Protein AF-0000000070113110 (afdb_homodimer)

Sequence (218 aa):
MSAQLRFPAEAVLQHAGLVEKASDEVAQIRAAVGEISVSSDAYGQLCQFLPALLTPLFGSAVSVLNDATEALGETALNLRTAASRTTATDTASAQNLHQAAGPSFDPPLMSAQLRFPAEAVLQHAGLVEKASDEVAQIRAAVGEISVSSDAYGQLCQFLPALLTPLFGSAVSVLNDATEALGETALNLRTAASRTTATDTASAQNLHQAAGPSFDPPL

pLDDT: mean 79.96, std 16.88, range [33.41, 98.62]

InterPro domains:
  IPR022536 ESX-1 secretion-associated protein EspC [PF10824] (1-97)

Secondary structure (DSSP, 8-state):
--------HHHHHHHHHHHHHHHHHHHHHHHHHHHHHHHHTTS-GGGTTHHHHHHHHHHHHHHHHHHHHHHHHHHHHHHHHHHHHHHHHHHHHHHHHHHHSTTT-----/--------HHHHHHHHHHHHHHHHHHHHHHHHHHHHHHHHTTS-GGGTTHHHHHHHHHHHHHHHHHHHHHHHHHHHHHHHHHHHHHHHHHHHHHHHHHHHSTTT-----

Organism: Actinoplanes teichomyceticus (NCBI:txid1867)

Structure (mmCIF, N/CA/C/O backbone):
data_AF-0000000070113110-model_v1
#
loop_
_entity.id
_entity.type
_entity.pdbx_description
1 polymer 'Excreted virulence factor EspC (Type VII ESX diderm)'
#
loop_
_atom_site.group_PDB
_atom_site.id
_atom_site.type_symbol
_atom_site.label_atom_id
_atom_site.label_alt_id
_atom_site.label_comp_id
_atom_site.label_asym_id
_atom_site.label_entity_id
_atom_site.label_seq_id
_atom_site.pdbx_PDB_ins_code
_atom_site.Cartn_x
_atom_site.Cartn_y
_atom_site.Cartn_z
_atom_site.occupancy
_atom_site.B_iso_or_equiv
_atom_site.auth_seq_id
_atom_site.auth_comp_id
_atom_site.auth_asym_id
_atom_site.auth_atom_id
_atom_site.pdbx_PDB_model_num
ATOM 1 N N . MET A 1 1 ? 0.708 -45.156 -15.023 1 33.41 1 MET A N 1
ATOM 2 C CA . MET A 1 1 ? 0.347 -43.781 -15.242 1 33.41 1 MET A CA 1
ATOM 3 C C . MET A 1 1 ? 1.426 -42.844 -14.703 1 33.41 1 MET A C 1
ATOM 5 O O . MET A 1 1 ? 1.804 -42.938 -13.531 1 33.41 1 MET A O 1
ATOM 9 N N . SER A 1 2 ? 2.518 -42.5 -15.383 1 39.44 2 SER A N 1
ATOM 10 C CA . SER A 1 2 ? 3.611 -41.625 -15.039 1 39.44 2 SER A CA 1
ATOM 11 C C . SER A 1 2 ? 3.096 -40.344 -14.352 1 39.44 2 SER A C 1
ATOM 13 O O . SER A 1 2 ? 2.027 -39.844 -14.688 1 39.44 2 SER A O 1
ATOM 15 N N . ALA A 1 3 ? 3.094 -40.219 -13.148 1 44.97 3 ALA A N 1
ATOM 16 C CA . ALA A 1 3 ? 2.752 -39.094 -12.297 1 44.97 3 ALA A CA 1
ATOM 17 C C . ALA A 1 3 ? 3.221 -37.781 -12.914 1 44.97 3 ALA A C 1
ATOM 19 O O . ALA A 1 3 ? 4.422 -37.5 -12.938 1 44.97 3 ALA A O 1
ATOM 20 N N . GLN A 1 4 ? 2.834 -37.312 -14.141 1 48.72 4 GLN A N 1
ATOM 21 C CA . GLN A 1 4 ? 3.121 -36.094 -14.852 1 48.72 4 GLN A CA 1
ATOM 22 C C . GLN A 1 4 ? 3.195 -34.906 -13.891 1 48.72 4 GLN A C 1
ATOM 24 O O . GLN A 1 4 ? 2.35 -34.75 -13.008 1 48.72 4 GLN A O 1
ATOM 29 N N . LEU A 1 5 ? 4.344 -34.406 -13.555 1 53.16 5 LEU A N 1
ATOM 30 C CA . LEU A 1 5 ? 4.656 -33.188 -12.812 1 53.16 5 LEU A CA 1
ATOM 31 C C . LEU A 1 5 ? 3.672 -32.094 -13.156 1 53.16 5 LEU A C 1
ATOM 33 O O . LEU A 1 5 ? 3.625 -31.625 -14.297 1 53.16 5 LEU A O 1
ATOM 37 N N . ARG A 1 6 ? 2.291 -32.281 -12.758 1 61.03 6 ARG A N 1
ATOM 38 C CA . ARG A 1 6 ? 1.278 -31.281 -13.102 1 61.03 6 ARG A CA 1
ATOM 39 C C . ARG A 1 6 ? 1.513 -29.984 -12.344 1 61.03 6 ARG A C 1
ATOM 41 O O . ARG A 1 6 ? 1.566 -29.969 -11.117 1 61.03 6 ARG A O 1
ATOM 48 N N . PHE A 1 7 ? 2.225 -28.984 -13 1 70.31 7 PHE A N 1
ATOM 49 C CA . PHE A 1 7 ? 2.338 -27.625 -12.5 1 70.31 7 PHE A CA 1
ATOM 50 C C . PHE A 1 7 ? 1 -27.125 -11.961 1 70.31 7 PHE A C 1
ATOM 52 O O . PHE A 1 7 ? -0.031 -27.281 -12.625 1 70.31 7 PHE A O 1
ATOM 59 N N . PRO A 1 8 ? 0.989 -26.766 -10.617 1 79.62 8 PRO A N 1
ATOM 60 C CA . PRO A 1 8 ? -0.267 -26.281 -10.039 1 79.62 8 PRO A CA 1
ATOM 61 C C . PRO A 1 8 ? -0.671 -24.922 -10.578 1 79.62 8 PRO A C 1
ATOM 63 O O . PRO A 1 8 ? -0.701 -23.938 -9.828 1 79.62 8 PRO A O 1
ATOM 66 N N . ALA A 1 9 ? -0.914 -24.906 -11.906 1 83 9 ALA A N 1
ATOM 67 C CA . ALA A 1 9 ? -1.284 -23.672 -12.594 1 83 9 ALA A CA 1
ATOM 68 C C . ALA A 1 9 ? -2.445 -22.969 -11.883 1 83 9 ALA A C 1
ATOM 70 O O . ALA A 1 9 ? -2.453 -21.75 -11.742 1 83 9 ALA A O 1
ATOM 71 N N . GLU A 1 10 ? -3.332 -23.766 -11.414 1 83.56 10 GLU A N 1
ATOM 72 C CA . GLU A 1 10 ? -4.504 -23.188 -10.75 1 83.56 10 GLU A CA 1
ATOM 73 C C . GLU A 1 10 ? -4.117 -22.484 -9.461 1 83.56 10 GLU A C 1
ATOM 75 O O . GLU A 1 10 ? -4.609 -21.391 -9.172 1 83.56 10 GLU A O 1
ATOM 80 N N . ALA A 1 11 ? -3.266 -23.109 -8.758 1 82.94 11 ALA A N 1
ATOM 81 C CA . ALA A 1 11 ? -2.814 -22.5 -7.508 1 82.94 11 ALA A CA 1
ATOM 82 C C . ALA A 1 11 ? -2.041 -21.219 -7.773 1 82.94 11 ALA A C 1
ATOM 84 O O . ALA A 1 11 ? -2.193 -20.234 -7.043 1 82.94 11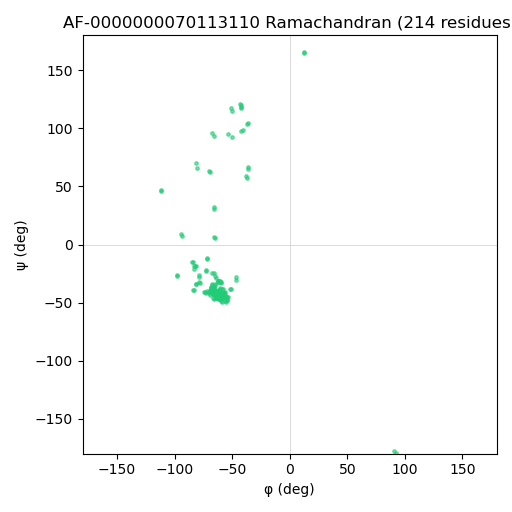 ALA A O 1
ATOM 85 N N . VAL A 1 12 ? -1.222 -21.156 -8.789 1 85.94 12 VAL A N 1
ATOM 86 C CA . VAL A 1 12 ? -0.441 -19.969 -9.148 1 85.94 12 VAL A CA 1
ATOM 87 C C . VAL A 1 12 ? -1.376 -18.859 -9.594 1 85.94 12 VAL A C 1
ATOM 89 O O . VAL A 1 12 ? -1.174 -17.688 -9.234 1 85.94 12 VAL A O 1
ATOM 92 N N . LEU A 1 13 ? -2.357 -19.203 -10.273 1 90.75 13 LEU A N 1
ATOM 93 C CA . LEU A 1 13 ? -3.328 -18.219 -10.734 1 90.75 13 LEU A CA 1
ATOM 94 C C . LEU A 1 13 ? -4.113 -17.641 -9.555 1 90.75 13 LEU A C 1
ATOM 96 O O . LEU A 1 13 ? -4.445 -16.453 -9.547 1 90.75 13 LEU A O 1
ATOM 100 N N . GLN A 1 14 ? -4.379 -18.516 -8.625 1 89.81 14 GLN A N 1
ATOM 101 C CA . GLN A 1 14 ? -5.031 -18.016 -7.422 1 89.81 14 GLN A CA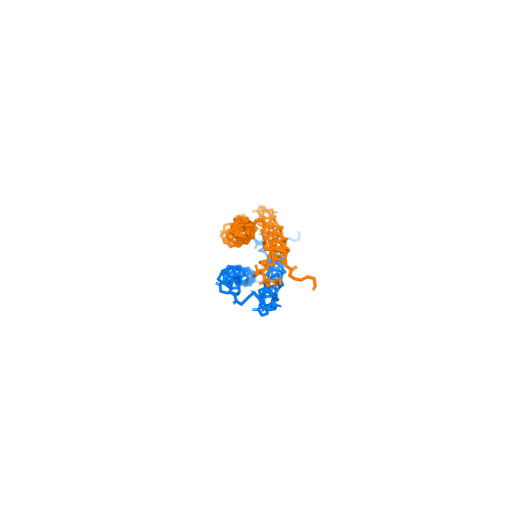 1
ATOM 102 C C . GLN A 1 14 ? -4.152 -17 -6.695 1 89.81 14 GLN A C 1
ATOM 104 O O . GLN A 1 14 ? -4.633 -15.961 -6.246 1 89.81 14 GLN A O 1
ATOM 109 N N . HIS A 1 15 ? -2.926 -17.281 -6.645 1 89.38 15 HIS A N 1
ATOM 110 C CA . HIS A 1 15 ? -1.999 -16.359 -6.008 1 89.38 15 HIS A CA 1
ATOM 111 C C . HIS A 1 15 ? -1.905 -15.047 -6.789 1 89.38 15 HIS A C 1
ATOM 113 O O . HIS A 1 15 ? -1.837 -13.969 -6.195 1 89.38 15 HIS A O 1
ATOM 119 N N . ALA A 1 16 ? -1.891 -15.156 -8.055 1 93.62 16 ALA A N 1
ATOM 120 C CA . ALA A 1 16 ? -1.896 -13.945 -8.875 1 93.62 16 ALA A CA 1
ATOM 121 C C . ALA A 1 16 ? -3.109 -13.078 -8.562 1 93.62 16 ALA A C 1
ATOM 123 O O . ALA A 1 16 ? -2.994 -11.852 -8.469 1 93.62 16 ALA A O 1
ATOM 124 N N . GLY A 1 17 ? -4.227 -13.742 -8.398 1 95.38 17 GLY A N 1
ATOM 125 C CA . GLY A 1 17 ? -5.438 -13.023 -8.047 1 95.38 17 GLY A CA 1
ATOM 126 C C . GLY A 1 17 ? -5.344 -12.312 -6.711 1 95.38 17 GLY A C 1
ATOM 127 O O . GLY A 1 17 ? -5.809 -11.18 -6.566 1 95.38 17 GLY A O 1
ATOM 128 N N . LEU A 1 18 ? -4.785 -12.93 -5.785 1 94.19 18 LEU A N 1
ATOM 129 C CA . LEU A 1 18 ? -4.629 -12.336 -4.461 1 94.19 18 LEU A CA 1
ATOM 130 C C . LEU A 1 18 ? -3.676 -11.148 -4.504 1 94.19 18 LEU A C 1
ATOM 132 O O . LEU A 1 18 ? -3.908 -10.133 -3.838 1 94.19 18 LEU A O 1
ATOM 136 N N . VAL A 1 19 ? -2.623 -11.234 -5.281 1 96.12 19 VAL A N 1
ATOM 137 C CA . VAL A 1 19 ? -1.67 -10.141 -5.41 1 96.12 19 VA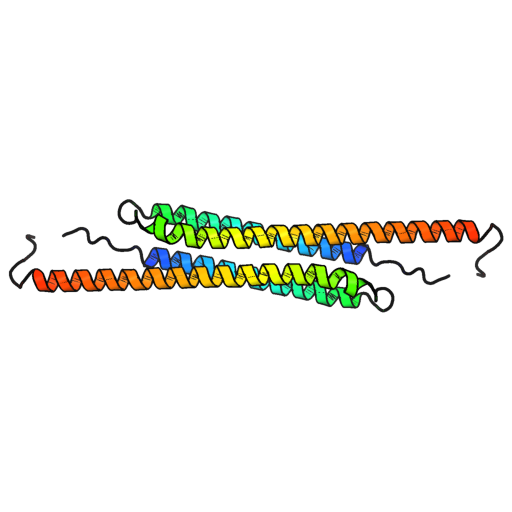L A CA 1
ATOM 138 C C . VAL A 1 19 ? -2.328 -8.969 -6.141 1 96.12 19 VAL A C 1
ATOM 140 O O . VAL A 1 19 ? -2.088 -7.809 -5.801 1 96.12 19 VAL A O 1
ATOM 143 N N . GLU A 1 20 ? -3.133 -9.266 -7.102 1 97.56 20 GLU A N 1
ATOM 144 C CA . GLU A 1 20 ? -3.883 -8.219 -7.789 1 97.56 20 GLU A CA 1
ATOM 145 C C . GLU A 1 20 ? -4.812 -7.48 -6.828 1 97.56 20 GLU A C 1
ATOM 147 O O . GLU A 1 20 ? -4.926 -6.254 -6.887 1 97.56 20 GLU A O 1
ATOM 152 N N . LYS A 1 21 ? -5.438 -8.242 -6.02 1 97.81 21 LYS A N 1
ATOM 153 C CA . LYS A 1 21 ? -6.293 -7.617 -5.016 1 97.81 21 LYS A CA 1
ATOM 154 C C . LYS A 1 21 ? -5.488 -6.707 -4.098 1 97.81 21 LYS A C 1
ATOM 156 O O . LYS A 1 21 ? -5.941 -5.613 -3.742 1 97.81 21 LYS A O 1
ATOM 161 N N . ALA A 1 22 ? -4.348 -7.152 -3.689 1 97.56 22 ALA A N 1
ATOM 162 C CA . ALA A 1 22 ? -3.449 -6.328 -2.887 1 97.56 22 ALA A CA 1
ATOM 163 C C . ALA A 1 22 ? -3.08 -5.043 -3.619 1 97.56 22 ALA A C 1
ATOM 165 O O . ALA A 1 22 ? -3.066 -3.963 -3.023 1 97.56 22 ALA A O 1
ATOM 166 N N . SER A 1 23 ? -2.742 -5.145 -4.91 1 98.5 23 SER A N 1
ATOM 167 C CA . SER A 1 23 ? -2.447 -3.977 -5.734 1 98.5 23 SER A CA 1
ATOM 168 C C . SER A 1 23 ? -3.609 -2.988 -5.727 1 98.5 23 SER A C 1
ATOM 170 O O . SER A 1 23 ? -3.402 -1.781 -5.582 1 98.5 23 SER A O 1
ATOM 172 N N . ASP A 1 24 ? -4.773 -3.498 -5.863 1 98.25 24 ASP A N 1
ATOM 173 C CA . ASP A 1 24 ? -5.973 -2.662 -5.871 1 98.25 24 ASP A CA 1
ATOM 174 C C . ASP A 1 24 ? -6.148 -1.938 -4.539 1 98.25 24 ASP A C 1
ATOM 176 O O . ASP A 1 24 ? -6.543 -0.771 -4.508 1 98.25 24 ASP A O 1
ATOM 180 N N . GLU A 1 25 ? -5.898 -2.631 -3.494 1 98.38 25 GLU A N 1
ATOM 181 C CA . GLU A 1 25 ? -6.027 -2.025 -2.17 1 98.38 25 GLU A CA 1
ATOM 182 C C . GLU A 1 25 ? -5.008 -0.909 -1.973 1 98.38 25 GLU A C 1
ATOM 184 O O . GLU A 1 25 ? -5.344 0.158 -1.452 1 98.38 25 GLU A O 1
ATOM 189 N N . VAL A 1 26 ? -3.826 -1.086 -2.396 1 98.62 26 VAL A N 1
ATOM 190 C CA . VAL A 1 26 ? -2.807 -0.048 -2.291 1 98.62 26 VAL A CA 1
ATOM 191 C C . VAL A 1 26 ? -3.189 1.144 -3.166 1 98.62 26 VAL A C 1
ATOM 193 O O . VAL A 1 26 ? -2.996 2.297 -2.773 1 98.62 26 VAL A O 1
ATOM 196 N N . ALA A 1 27 ? -3.686 0.902 -4.316 1 98.38 27 ALA A N 1
ATOM 197 C CA . ALA A 1 27 ? -4.137 1.975 -5.199 1 98.38 27 ALA A CA 1
ATOM 198 C C . ALA A 1 27 ? -5.223 2.812 -4.535 1 98.38 27 ALA A C 1
ATOM 200 O O . ALA A 1 27 ? -5.266 4.035 -4.699 1 98.38 27 ALA A O 1
ATOM 201 N N . GLN A 1 28 ? -6.078 2.148 -3.807 1 98.44 28 GLN A N 1
ATOM 202 C CA . GLN A 1 28 ? -7.121 2.857 -3.074 1 98.44 28 GLN A CA 1
ATOM 203 C C . GLN A 1 28 ? -6.527 3.719 -1.964 1 98.44 28 GLN A C 1
ATOM 205 O O . GLN A 1 28 ? -6.965 4.852 -1.749 1 98.44 28 GLN A O 1
ATOM 210 N N . ILE A 1 29 ? -5.59 3.176 -1.29 1 98.56 29 ILE A N 1
ATOM 211 C CA . ILE A 1 29 ? -4.898 3.928 -0.249 1 98.56 29 ILE A CA 1
ATOM 212 C C . ILE A 1 29 ? -4.195 5.133 -0.867 1 98.56 29 ILE A C 1
ATOM 214 O O . ILE A 1 29 ? -4.25 6.238 -0.32 1 98.56 29 ILE A O 1
ATOM 218 N N . ARG A 1 30 ? -3.545 4.949 -1.972 1 97.88 30 ARG A N 1
ATOM 219 C CA . ARG A 1 30 ? -2.883 6.027 -2.699 1 97.88 30 ARG A CA 1
ATOM 220 C C . ARG A 1 30 ? -3.859 7.156 -3.01 1 97.88 30 ARG A C 1
ATOM 222 O O . ARG A 1 30 ? -3.543 8.328 -2.809 1 97.88 30 ARG A O 1
ATOM 229 N N . ALA A 1 31 ? -4.992 6.785 -3.521 1 96.62 31 ALA A N 1
ATOM 230 C CA . ALA A 1 31 ? -6.02 7.773 -3.844 1 96.62 31 ALA A CA 1
ATOM 231 C C . ALA A 1 31 ? -6.445 8.547 -2.598 1 96.62 31 ALA A C 1
ATOM 233 O O . ALA A 1 31 ? -6.605 9.766 -2.641 1 96.62 31 ALA A O 1
ATOM 234 N N . ALA A 1 32 ? -6.617 7.848 -1.519 1 95.62 32 ALA A N 1
ATOM 235 C CA . ALA A 1 32 ? -7.027 8.477 -0.265 1 95.62 32 ALA A CA 1
ATOM 236 C C . ALA A 1 32 ? -5.961 9.438 0.244 1 95.62 32 ALA A C 1
ATOM 238 O O . ALA A 1 32 ? -6.273 10.547 0.683 1 95.62 32 ALA A O 1
ATOM 239 N N . VAL A 1 33 ? -4.723 9.062 0.179 1 95.19 33 VAL A N 1
ATOM 240 C CA . VAL A 1 33 ? -3.619 9.914 0.616 1 95.19 33 VAL A CA 1
ATOM 241 C C . VAL A 1 33 ? -3.531 11.148 -0.278 1 95.19 33 VAL A C 1
ATOM 243 O O . VAL A 1 33 ? -3.271 12.25 0.203 1 95.19 33 VAL A O 1
ATOM 246 N N . GLY A 1 34 ? -3.691 10.938 -1.538 1 92.25 34 GLY A N 1
ATOM 247 C CA . GLY A 1 34 ? -3.75 12.07 -2.453 1 92.25 34 GLY A CA 1
ATOM 248 C C . GLY A 1 34 ? -4.836 13.07 -2.102 1 92.25 34 GLY A C 1
ATOM 249 O O . GLY A 1 34 ? -4.621 14.281 -2.189 1 92.25 34 GLY A O 1
ATOM 250 N N . GLU A 1 35 ? -5.973 12.594 -1.719 1 90.19 35 GLU A N 1
ATOM 251 C CA . GLU A 1 35 ? -7.082 13.453 -1.327 1 90.19 35 GLU A CA 1
ATOM 252 C C . GLU A 1 35 ? -6.758 14.234 -0.057 1 90.19 35 GLU A C 1
ATOM 254 O O . GLU A 1 35 ? -7.16 15.391 0.089 1 90.1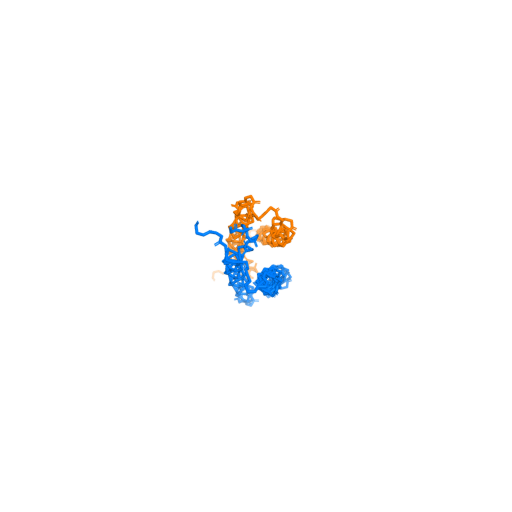9 35 GLU A O 1
ATOM 259 N N . ILE A 1 36 ? -6.117 13.625 0.881 1 85.75 36 ILE A N 1
ATOM 260 C CA . ILE A 1 36 ? -5.688 14.32 2.09 1 85.75 36 ILE A CA 1
ATOM 261 C C . ILE A 1 36 ? -4.816 15.516 1.718 1 85.75 36 ILE A C 1
ATOM 263 O O . ILE A 1 36 ? -4.973 16.609 2.273 1 85.75 36 ILE A O 1
ATOM 267 N N . SER A 1 37 ? -3.812 15.312 0.829 1 81.5 37 SER A N 1
ATOM 268 C CA . SER A 1 37 ? -2.914 16.359 0.365 1 81.5 37 SER A CA 1
ATOM 269 C C . SER A 1 37 ? -3.695 17.547 -0.201 1 81.5 37 SER A C 1
ATOM 271 O O . SER A 1 37 ? -3.379 18.703 0.089 1 81.5 37 SER A O 1
ATOM 273 N N . VAL A 1 38 ? -4.699 17.297 -1.014 1 76.81 38 VAL A N 1
ATOM 274 C CA . VAL A 1 38 ? -5.512 18.344 -1.625 1 76.81 38 VAL A CA 1
ATOM 275 C C . VAL A 1 38 ? -6.277 19.109 -0.542 1 76.81 38 VAL A C 1
ATOM 277 O O . VAL A 1 38 ? -6.391 20.328 -0.6 1 76.81 38 VAL A O 1
ATOM 280 N N . SER A 1 39 ? -6.855 18.453 0.457 1 74.62 39 SER A N 1
ATOM 281 C CA . SER A 1 39 ? -7.609 19.078 1.539 1 74.62 39 SER A CA 1
ATOM 282 C C . SER A 1 39 ? -6.723 20.016 2.365 1 74.62 39 SER A C 1
ATOM 284 O O . SER A 1 39 ? -7.195 21.016 2.891 1 74.62 39 SER A O 1
ATOM 286 N N . SER A 1 40 ? -5.512 19.703 2.457 1 66.81 40 SER A N 1
ATOM 287 C CA . SER A 1 40 ? -4.582 20.531 3.217 1 66.81 40 SER A CA 1
ATOM 288 C C . SER A 1 40 ? -4.379 21.891 2.547 1 66.81 40 SER A C 1
ATOM 290 O O . SER A 1 40 ? -4.012 22.875 3.207 1 66.81 40 SER A O 1
ATOM 292 N N . ASP A 1 41 ? -4.59 21.938 1.333 1 65.56 41 ASP A N 1
ATOM 293 C CA . ASP A 1 41 ? -4.48 23.188 0.594 1 65.56 41 ASP A CA 1
ATOM 294 C C . ASP A 1 41 ? -5.633 24.125 0.937 1 65.56 41 ASP A C 1
ATOM 296 O O . ASP A 1 41 ? -5.535 25.344 0.72 1 65.56 41 ASP A O 1
ATOM 300 N N . ALA A 1 42 ? -6.641 23.547 1.624 1 63.59 42 ALA A N 1
ATOM 301 C CA . ALA A 1 42 ? -7.859 24.312 1.888 1 63.59 42 ALA A CA 1
ATOM 302 C C . ALA A 1 42 ? -7.797 24.984 3.252 1 63.59 42 ALA A C 1
ATOM 304 O O . ALA A 1 42 ? -8.805 25.5 3.74 1 63.59 42 ALA A O 1
ATOM 305 N N . TYR A 1 43 ? -6.664 24.906 3.811 1 68.25 43 TYR A N 1
ATOM 306 C CA . TYR A 1 43 ? -6.574 25.438 5.168 1 68.25 43 TYR A CA 1
ATOM 307 C C . TYR A 1 43 ? -6.812 26.938 5.176 1 68.25 43 TYR A C 1
ATOM 309 O O . TYR A 1 43 ? -6.934 27.547 6.242 1 68.25 43 TYR A O 1
ATOM 317 N N . GLY A 1 44 ? -7.152 27.516 4.137 1 65.12 44 GLY A N 1
ATOM 318 C CA . GLY A 1 44 ? -7.566 28.906 4.117 1 65.12 44 GLY A CA 1
ATOM 319 C C . GLY A 1 44 ? -6.422 29.875 3.848 1 65.12 44 GLY A C 1
ATOM 320 O O . GLY A 1 44 ? -5.289 29.438 3.605 1 65.12 44 GLY A O 1
ATOM 321 N N . GLN A 1 45 ? -6.84 31.109 3.857 1 61.53 45 GLN A N 1
ATOM 322 C CA . GLN A 1 45 ? -5.941 32.219 3.521 1 61.53 45 GLN A CA 1
ATOM 323 C C . GLN A 1 45 ? -4.816 32.312 4.543 1 61.53 45 GLN A C 1
ATOM 325 O O . GLN A 1 45 ? -3.697 32.719 4.195 1 61.53 45 GLN A O 1
ATOM 330 N N . LEU A 1 46 ? -5.02 31.891 5.828 1 63.16 46 LEU A N 1
ATOM 331 C CA . LEU A 1 46 ? -4.039 32.062 6.895 1 63.16 46 LEU A CA 1
ATOM 332 C C . LEU A 1 46 ? -2.975 30.984 6.84 1 63.16 46 LEU A C 1
ATOM 334 O O . LEU A 1 46 ? -1.874 31.156 7.367 1 63.16 46 LEU A O 1
ATOM 338 N N . CYS A 1 47 ? -3.328 29.875 6.109 1 71.12 47 CYS A N 1
ATOM 339 C CA . CYS A 1 47 ? -2.393 28.75 6.039 1 71.12 47 CYS A CA 1
ATOM 340 C C . CYS A 1 47 ? -1.838 28.594 4.629 1 71.12 47 CYS A C 1
ATOM 342 O O . CYS A 1 47 ? -1.713 27.469 4.129 1 71.12 47 CYS A O 1
ATOM 344 N N . GLN A 1 48 ? -1.38 29.75 4.004 1 66.25 48 GLN A N 1
ATOM 345 C CA . GLN A 1 48 ? -0.915 29.703 2.623 1 66.25 48 GLN A CA 1
ATOM 346 C C . GLN A 1 48 ? 0.438 29.016 2.514 1 66.25 48 GLN A C 1
ATOM 348 O O . GLN A 1 48 ? 0.807 28.531 1.443 1 66.25 48 GLN A O 1
ATOM 353 N N . PHE A 1 49 ? 1.181 28.984 3.66 1 71.5 49 PHE A N 1
ATOM 354 C CA . PHE A 1 49 ? 2.516 28.406 3.637 1 71.5 49 PHE A CA 1
ATOM 355 C C . PHE A 1 49 ? 2.449 26.891 3.822 1 71.5 49 PHE A C 1
ATOM 357 O O . PHE A 1 49 ? 3.412 26.188 3.521 1 71.5 49 PHE A O 1
ATOM 364 N N . LEU A 1 50 ? 1.302 26.375 4.27 1 74.44 50 LEU A N 1
ATOM 365 C CA . LEU A 1 50 ? 1.178 24.969 4.668 1 74.44 50 LEU A CA 1
ATOM 366 C C . LEU A 1 50 ? 1.34 24.047 3.469 1 74.44 50 LEU A C 1
ATOM 368 O O . LEU A 1 50 ? 2.021 23.031 3.555 1 74.44 50 LEU A O 1
ATOM 372 N N . PRO A 1 51 ? 0.744 24.438 2.35 1 77.25 51 PRO A N 1
ATOM 373 C CA . PRO A 1 51 ? 0.953 23.578 1.188 1 77.25 51 PRO A CA 1
ATOM 374 C C . PRO A 1 51 ? 2.43 23.391 0.85 1 77.25 51 PRO A C 1
ATOM 376 O O . PRO A 1 51 ? 2.854 22.281 0.5 1 77.25 51 PRO A O 1
ATOM 379 N N . ALA A 1 52 ? 3.189 24.438 0.925 1 77.81 52 ALA A N 1
ATOM 380 C CA . ALA A 1 52 ? 4.617 24.344 0.631 1 77.81 52 ALA A CA 1
ATOM 381 C C . ALA A 1 52 ? 5.316 23.375 1.576 1 77.81 52 ALA A C 1
ATOM 383 O O . ALA A 1 52 ? 6.297 22.734 1.201 1 77.81 52 ALA A O 1
ATOM 384 N N . LEU A 1 53 ? 4.805 23.297 2.787 1 76.12 53 LEU A N 1
ATOM 385 C CA . LEU A 1 53 ? 5.379 22.406 3.795 1 76.12 53 LEU A CA 1
ATOM 386 C C . LEU A 1 53 ? 4.883 20.984 3.611 1 76.12 53 LEU A C 1
ATOM 388 O O . LEU A 1 53 ? 5.652 20.031 3.758 1 76.12 53 LEU A O 1
ATOM 392 N N . LEU A 1 54 ? 3.688 20.859 3.188 1 83.06 54 LEU A N 1
ATOM 393 C CA . LEU A 1 54 ? 3.029 19.562 3.236 1 83.06 54 LEU A CA 1
ATOM 394 C C . LEU A 1 54 ? 3.104 18.875 1.882 1 83.06 54 LEU A C 1
ATOM 396 O O . LEU A 1 54 ? 3.152 17.641 1.813 1 83.06 54 LEU A O 1
ATOM 400 N N . THR A 1 55 ? 3.201 19.594 0.839 1 85.44 55 THR A N 1
ATOM 401 C CA . THR A 1 55 ? 3.154 19.062 -0.518 1 85.44 55 THR A CA 1
ATOM 402 C C . THR A 1 55 ? 4.281 18.062 -0.742 1 85.44 55 THR A C 1
ATOM 404 O O . THR A 1 55 ? 4.043 16.953 -1.23 1 85.44 55 THR A O 1
ATOM 407 N N . PRO A 1 56 ? 5.484 18.391 -0.349 1 87.75 56 PRO A N 1
ATOM 408 C CA . PRO A 1 56 ? 6.551 17.406 -0.554 1 87.75 56 PRO A CA 1
ATOM 409 C C . PRO A 1 56 ? 6.348 16.125 0.265 1 87.75 56 PRO A C 1
ATOM 411 O O . PRO A 1 56 ? 6.723 15.039 -0.177 1 87.75 56 PRO A O 1
ATOM 414 N N . LEU A 1 57 ? 5.805 16.25 1.443 1 87.56 57 LEU A N 1
ATOM 415 C CA . LEU A 1 57 ? 5.57 15.094 2.297 1 87.56 57 LEU A CA 1
ATOM 416 C C . LEU A 1 57 ? 4.551 14.148 1.663 1 87.56 57 LEU A C 1
ATOM 418 O O . LEU A 1 57 ? 4.797 12.945 1.559 1 87.56 57 LEU A O 1
ATOM 422 N N . PHE A 1 58 ? 3.527 14.711 1.107 1 90.88 58 PHE A N 1
ATOM 423 C CA . PHE A 1 58 ? 2.482 13.891 0.5 1 90.88 58 PHE A CA 1
ATOM 424 C C . PHE A 1 58 ? 2.922 13.375 -0.866 1 90.88 58 PHE A C 1
ATOM 426 O O . PHE A 1 58 ? 2.551 12.273 -1.268 1 90.88 58 PHE A O 1
ATOM 433 N N . GLY A 1 59 ? 3.715 14.203 -1.528 1 92.38 59 GLY A N 1
ATOM 434 C CA . GLY A 1 59 ? 4.258 13.75 -2.799 1 92.38 59 GLY A CA 1
ATOM 435 C C . GLY A 1 59 ? 5.102 12.5 -2.674 1 92.38 59 GLY A C 1
ATOM 436 O O . GLY A 1 59 ? 4.961 11.562 -3.469 1 92.38 59 GLY A O 1
ATOM 437 N N . SER A 1 60 ? 5.926 12.492 -1.729 1 92.12 60 SER A N 1
ATOM 438 C CA . SER A 1 60 ? 6.75 11.32 -1.471 1 92.12 60 SER A CA 1
ATOM 439 C C . SER A 1 60 ? 5.895 10.109 -1.1 1 92.12 60 SER A C 1
ATOM 441 O O . SER A 1 60 ? 6.137 9 -1.576 1 92.12 60 SER A O 1
ATOM 443 N N . ALA A 1 61 ? 4.914 10.359 -0.271 1 94.75 61 ALA A N 1
ATOM 444 C CA . ALA A 1 61 ? 4.023 9.281 0.159 1 94.75 61 ALA A CA 1
ATOM 445 C C . ALA A 1 61 ? 3.266 8.695 -1.025 1 94.75 61 ALA A C 1
ATOM 447 O O . ALA A 1 61 ? 3.195 7.473 -1.179 1 94.75 61 ALA A O 1
ATOM 448 N N . VAL A 1 62 ? 2.777 9.539 -1.891 1 96.19 62 VAL A N 1
ATOM 449 C CA . VAL A 1 62 ? 2.025 9.078 -3.053 1 96.19 62 VAL A CA 1
ATOM 450 C C . VAL A 1 62 ? 2.953 8.328 -4.008 1 96.19 62 VAL A C 1
ATOM 452 O O . VAL A 1 62 ? 2.564 7.316 -4.594 1 96.19 62 VAL A O 1
ATOM 455 N N . SER A 1 63 ? 4.141 8.805 -4.148 1 96.56 63 SER A N 1
ATOM 456 C CA . SER A 1 63 ? 5.105 8.164 -5.039 1 96.56 63 SER A CA 1
ATOM 457 C C . SER A 1 63 ? 5.406 6.738 -4.598 1 96.56 63 SER A C 1
ATOM 459 O O . SER A 1 63 ? 5.438 5.824 -5.426 1 96.56 63 SER A O 1
ATOM 461 N N . VAL A 1 64 ? 5.66 6.586 -3.326 1 96.56 64 VAL A N 1
ATOM 462 C CA . VAL A 1 64 ? 6.012 5.25 -2.854 1 96.56 64 VAL A CA 1
ATOM 463 C C . VAL A 1 64 ? 4.805 4.324 -2.979 1 96.56 64 VAL A C 1
ATOM 465 O O . VAL A 1 64 ? 4.953 3.133 -3.26 1 96.56 64 VAL A O 1
ATOM 468 N N . LEU A 1 65 ? 3.625 4.793 -2.791 1 98.25 65 LEU A N 1
ATOM 469 C CA . LEU A 1 65 ? 2.418 3.994 -2.975 1 98.25 65 LEU A CA 1
ATOM 470 C C . LEU A 1 65 ? 2.232 3.615 -4.441 1 98.25 65 LEU A C 1
ATOM 472 O O . LEU A 1 65 ? 1.782 2.51 -4.75 1 98.25 65 LEU A O 1
ATOM 476 N N . ASN A 1 66 ? 2.574 4.535 -5.32 1 97.88 66 ASN A N 1
ATOM 477 C CA . ASN A 1 66 ? 2.562 4.219 -6.742 1 97.88 66 ASN A CA 1
ATOM 478 C C . ASN A 1 66 ? 3.537 3.096 -7.078 1 97.88 66 ASN A C 1
ATOM 480 O O . ASN A 1 66 ? 3.189 2.162 -7.805 1 97.88 66 ASN A O 1
ATOM 484 N N . ASP A 1 67 ? 4.691 3.207 -6.57 1 96.88 67 ASP A N 1
ATOM 485 C CA . ASP A 1 67 ? 5.699 2.172 -6.785 1 96.88 67 ASP A CA 1
ATOM 486 C C . ASP A 1 67 ? 5.207 0.814 -6.293 1 96.88 67 ASP A C 1
ATOM 488 O O . ASP A 1 67 ? 5.41 -0.204 -6.957 1 96.88 67 ASP A O 1
ATOM 492 N N . ALA A 1 68 ? 4.602 0.858 -5.141 1 97.94 68 ALA A N 1
ATOM 493 C CA . ALA A 1 68 ? 4.082 -0.385 -4.578 1 97.94 68 ALA A CA 1
ATOM 494 C C . ALA A 1 68 ? 2.988 -0.974 -5.461 1 97.94 68 ALA A C 1
ATOM 496 O O . ALA A 1 68 ? 2.977 -2.18 -5.727 1 97.94 68 ALA A O 1
ATOM 497 N N . THR A 1 69 ? 2.082 -0.162 -5.949 1 98.44 69 THR A N 1
ATOM 498 C CA . THR A 1 69 ? 1.02 -0.61 -6.84 1 98.44 69 THR A CA 1
ATOM 499 C C . THR A 1 69 ? 1.604 -1.25 -8.094 1 98.44 69 THR A C 1
ATOM 501 O O . THR A 1 69 ? 1.184 -2.338 -8.5 1 98.44 69 THR A O 1
ATOM 504 N N . GLU A 1 70 ? 2.555 -0.613 -8.648 1 97.69 70 GLU A N 1
ATOM 505 C CA . GLU A 1 70 ? 3.182 -1.097 -9.875 1 97.69 70 GLU A CA 1
ATOM 506 C C . GLU A 1 70 ? 3.914 -2.414 -9.633 1 97.69 70 GLU A C 1
ATOM 508 O O . GLU A 1 70 ? 3.793 -3.348 -10.43 1 97.69 70 GLU A O 1
ATOM 513 N N . ALA A 1 71 ? 4.664 -2.451 -8.586 1 97.06 71 ALA A N 1
ATOM 514 C CA . ALA A 1 71 ? 5.414 -3.662 -8.258 1 97.06 71 ALA A CA 1
ATOM 515 C C . ALA A 1 71 ? 4.473 -4.844 -8.039 1 97.06 71 ALA A C 1
ATOM 517 O O . ALA A 1 71 ? 4.738 -5.953 -8.508 1 97.06 71 ALA A O 1
ATOM 518 N N . LEU A 1 72 ? 3.404 -4.645 -7.305 1 97.75 72 LEU A N 1
ATOM 519 C CA . LEU A 1 72 ? 2.416 -5.695 -7.078 1 97.75 72 LEU A CA 1
ATOM 520 C C . LEU A 1 72 ? 1.765 -6.121 -8.391 1 97.75 72 LEU A C 1
ATOM 522 O O . LEU A 1 72 ? 1.567 -7.312 -8.625 1 97.75 72 LEU A O 1
ATOM 526 N N . GLY A 1 73 ? 1.401 -5.145 -9.203 1 97.81 73 GLY A N 1
ATOM 527 C CA . GLY A 1 73 ? 0.857 -5.461 -10.516 1 97.81 73 GLY A CA 1
ATOM 528 C C . GLY A 1 73 ? 1.791 -6.305 -11.359 1 97.81 73 GLY A C 1
ATOM 529 O O . GLY A 1 73 ? 1.361 -7.277 -11.984 1 97.81 73 GLY A O 1
ATOM 530 N N . GLU A 1 74 ? 3.041 -5.926 -11.375 1 97 74 GLU A N 1
ATOM 531 C CA . GLU A 1 74 ? 4.051 -6.688 -12.102 1 97 74 GLU A CA 1
ATOM 532 C C . GLU A 1 74 ? 4.176 -8.102 -11.547 1 97 74 GLU A C 1
ATOM 534 O O . GLU A 1 74 ? 4.32 -9.062 -12.312 1 97 74 GLU A O 1
ATOM 539 N N . THR A 1 75 ? 4.164 -8.211 -10.281 1 95.75 75 THR A N 1
ATOM 540 C CA . THR A 1 75 ? 4.23 -9.523 -9.641 1 95.75 75 THR A CA 1
ATOM 541 C C . THR A 1 75 ? 3.068 -10.398 -10.086 1 95.75 75 THR A C 1
ATOM 543 O O . THR A 1 75 ? 3.268 -11.555 -10.461 1 95.75 75 THR A O 1
ATOM 546 N N . ALA A 1 76 ? 1.887 -9.875 -10.023 1 96.31 76 ALA A N 1
ATOM 547 C CA . ALA A 1 76 ? 0.708 -10.617 -10.453 1 96.31 76 ALA A CA 1
ATOM 548 C C . ALA A 1 76 ? 0.839 -11.07 -11.906 1 96.31 76 ALA A C 1
ATOM 550 O O . ALA A 1 76 ? 0.522 -12.211 -12.242 1 96.31 76 ALA A O 1
ATOM 551 N N . LEU A 1 77 ? 1.277 -10.195 -12.727 1 96.06 77 LEU A N 1
ATOM 552 C CA . LEU A 1 77 ? 1.462 -10.5 -14.141 1 96.06 77 LEU A CA 1
ATOM 553 C C . LEU A 1 77 ? 2.486 -11.617 -14.32 1 96.06 77 LEU A C 1
ATOM 555 O O . LEU A 1 77 ? 2.283 -12.523 -15.133 1 96.06 77 LEU A O 1
ATOM 559 N N . ASN A 1 78 ? 3.58 -11.492 -13.625 1 93.62 78 ASN A N 1
ATOM 560 C CA . ASN A 1 78 ? 4.625 -12.508 -13.695 1 93.62 78 ASN A CA 1
ATOM 561 C C . ASN A 1 78 ? 4.109 -13.875 -13.234 1 93.62 78 ASN A C 1
ATOM 563 O O . ASN A 1 78 ? 4.469 -14.898 -13.812 1 93.62 78 ASN A O 1
ATOM 567 N N . LEU A 1 79 ? 3.303 -13.914 -12.25 1 91.06 79 LEU A N 1
ATOM 568 C CA . LEU A 1 79 ? 2.686 -15.156 -11.797 1 91.06 79 LEU A CA 1
ATOM 569 C C . LEU A 1 79 ? 1.798 -15.75 -12.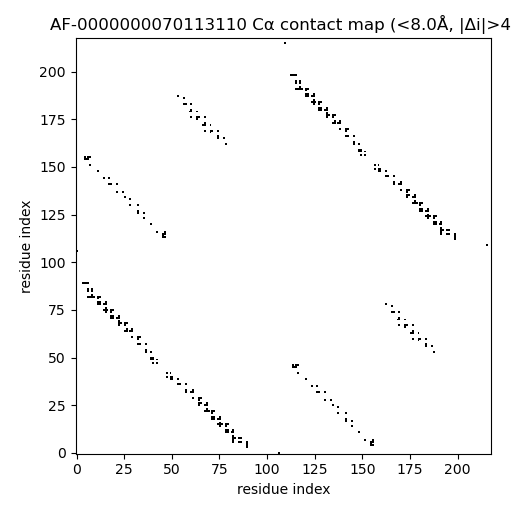883 1 91.06 79 LEU A C 1
ATOM 571 O O . LEU A 1 79 ? 1.861 -16.953 -13.156 1 91.06 79 LEU A O 1
ATOM 575 N N . ARG A 1 80 ? 0.972 -14.953 -13.508 1 93.75 80 ARG A N 1
ATOM 576 C CA . ARG A 1 80 ? 0.1 -15.422 -14.578 1 93.75 80 ARG A CA 1
ATOM 577 C C . ARG A 1 80 ? 0.914 -15.953 -15.758 1 93.75 80 ARG A C 1
ATOM 579 O O . ARG A 1 80 ? 0.569 -16.984 -16.344 1 93.75 80 ARG A O 1
ATOM 586 N N . THR A 1 81 ? 1.953 -15.258 -16.031 1 91.81 81 THR A N 1
ATOM 587 C CA . THR A 1 81 ? 2.838 -15.688 -17.109 1 91.81 81 THR A CA 1
ATOM 588 C C . THR A 1 81 ? 3.475 -17.031 -16.781 1 91.81 81 THR A C 1
ATOM 590 O O . THR A 1 81 ? 3.541 -17.922 -17.641 1 91.81 81 THR A O 1
ATOM 593 N N . ALA A 1 82 ? 3.957 -17.172 -15.578 1 84.62 82 ALA A N 1
ATOM 594 C CA . ALA A 1 82 ? 4.535 -18.438 -15.133 1 84.62 82 ALA A CA 1
ATOM 595 C C . ALA A 1 82 ? 3.523 -19.578 -15.242 1 84.62 82 ALA A C 1
ATOM 597 O O . ALA A 1 82 ? 3.859 -20.672 -15.695 1 84.62 82 ALA A O 1
ATOM 598 N N . ALA A 1 83 ? 2.299 -19.359 -14.805 1 86.69 83 ALA A N 1
ATOM 599 C CA . ALA A 1 83 ? 1.248 -20.375 -14.891 1 86.69 83 ALA A CA 1
ATOM 600 C C . ALA A 1 83 ? 0.982 -20.766 -16.344 1 86.69 83 ALA A C 1
ATOM 602 O O . ALA A 1 83 ? 0.802 -21.938 -16.656 1 86.69 83 ALA A O 1
ATOM 603 N N . SER A 1 84 ? 0.97 -19.828 -17.188 1 86.06 84 SER A N 1
ATOM 604 C CA . SER A 1 84 ? 0.687 -20.062 -18.594 1 86.06 84 SER A CA 1
ATOM 605 C C . SER A 1 84 ? 1.813 -20.844 -19.266 1 86.06 84 SER A C 1
ATOM 607 O O . SER A 1 84 ? 1.561 -21.734 -20.094 1 86.06 84 SER A O 1
ATOM 609 N N . ARG A 1 85 ? 2.98 -20.547 -18.953 1 79.81 85 ARG A N 1
ATOM 610 C CA . ARG A 1 85 ? 4.141 -21.219 -19.531 1 79.81 85 ARG A CA 1
ATOM 611 C C . ARG A 1 85 ? 4.207 -22.672 -19.109 1 79.81 85 ARG A C 1
ATOM 613 O O . ARG A 1 85 ? 4.531 -23.547 -19.922 1 79.81 85 ARG A O 1
ATOM 620 N N . THR A 1 86 ? 3.883 -22.938 -17.922 1 74.31 86 THR A N 1
ATOM 621 C CA . THR A 1 86 ? 3.975 -24.297 -17.438 1 74.31 86 THR A CA 1
ATOM 622 C C . THR A 1 86 ? 2.863 -25.156 -18.016 1 74.31 86 THR A C 1
ATOM 624 O O . THR A 1 86 ? 3.096 -26.312 -18.391 1 74.31 86 THR A O 1
ATOM 627 N N . THR A 1 87 ? 1.707 -24.562 -18.078 1 72.06 87 THR A N 1
ATOM 628 C CA . THR A 1 87 ? 0.603 -25.281 -18.703 1 72.06 87 THR A CA 1
ATOM 629 C C . THR A 1 87 ? 0.932 -25.625 -20.156 1 72.06 87 THR A C 1
ATOM 631 O O . THR A 1 87 ? 0.639 -26.719 -20.625 1 72.06 87 THR A O 1
ATOM 634 N N . ALA A 1 88 ? 1.64 -24.781 -20.719 1 69.19 88 ALA A N 1
ATOM 635 C CA . ALA A 1 88 ? 2.025 -25 -22.109 1 69.19 88 ALA A CA 1
ATOM 636 C C . ALA A 1 88 ? 3.07 -26.109 -22.219 1 69.19 88 ALA A C 1
ATOM 638 O O . ALA A 1 88 ? 2.994 -26.953 -23.109 1 69.19 88 ALA A O 1
ATOM 639 N N . THR A 1 89 ? 4.012 -26.141 -21.359 1 67.56 89 THR A N 1
ATOM 640 C CA . THR A 1 89 ? 5.066 -27.156 -21.359 1 67.56 89 THR A CA 1
ATOM 641 C C . THR A 1 89 ? 4.504 -28.531 -21.047 1 67.56 89 THR A C 1
ATOM 643 O O . THR A 1 89 ? 4.887 -29.531 -21.656 1 67.56 89 THR A O 1
ATOM 646 N N . ASP A 1 90 ? 3.574 -28.547 -20.047 1 68.31 90 ASP A N 1
ATOM 647 C CA . ASP A 1 90 ? 2.938 -29.812 -19.703 1 68.31 90 ASP A CA 1
ATOM 648 C C . ASP A 1 90 ? 2.15 -30.375 -20.891 1 68.31 90 ASP A C 1
ATOM 650 O O . ASP A 1 90 ? 2.199 -31.578 -21.156 1 68.31 90 ASP A O 1
ATOM 654 N N . THR A 1 91 ? 1.485 -29.484 -21.547 1 67.19 91 THR A N 1
ATOM 655 C CA . THR A 1 91 ? 0.694 -29.891 -22.703 1 67.19 91 THR A CA 1
ATOM 656 C C . THR A 1 91 ? 1.597 -30.391 -23.828 1 67.19 91 THR A C 1
ATOM 658 O O . THR A 1 91 ? 1.305 -31.406 -24.453 1 67.19 91 THR A O 1
ATOM 661 N N . ALA A 1 92 ? 2.688 -29.797 -23.984 1 66.38 92 ALA A N 1
ATOM 662 C CA . ALA A 1 92 ? 3.639 -30.203 -25.016 1 66.38 92 ALA A CA 1
ATOM 663 C C . ALA A 1 92 ? 4.273 -31.547 -24.703 1 66.38 92 ALA A C 1
ATOM 665 O O . ALA A 1 92 ? 4.449 -32.375 -25.594 1 66.38 92 ALA A O 1
ATOM 666 N N . SER A 1 93 ? 4.633 -31.812 -23.484 1 65.38 93 SER A N 1
ATOM 667 C CA . SER A 1 93 ? 5.23 -33.062 -23.047 1 65.38 93 SER A CA 1
ATOM 668 C C . SER A 1 93 ? 4.25 -34.219 -23.203 1 65.38 93 SER A C 1
ATOM 670 O O . SER A 1 93 ? 4.629 -35.312 -23.656 1 65.38 93 SER A O 1
ATOM 672 N N . ALA A 1 94 ? 3.004 -33.938 -22.812 1 64.69 94 ALA A N 1
ATOM 673 C CA . ALA A 1 94 ? 1.966 -34.969 -22.938 1 64.69 94 ALA A CA 1
ATOM 674 C C . ALA A 1 94 ? 1.739 -35.344 -24.406 1 64.69 94 ALA A C 1
ATOM 676 O O . ALA A 1 94 ? 1.57 -36.5 -24.734 1 64.69 94 ALA A O 1
ATOM 677 N N . GLN A 1 95 ? 1.763 -34.375 -25.203 1 66.19 95 GLN A N 1
ATOM 678 C CA . GLN A 1 95 ? 1.571 -34.594 -26.641 1 66.19 95 GLN A CA 1
ATOM 679 C C . GLN A 1 95 ? 2.732 -35.406 -27.219 1 66.19 95 GLN A C 1
ATOM 681 O O . GLN A 1 95 ? 2.525 -36.281 -28.047 1 66.19 95 GLN A O 1
ATOM 686 N N . ASN A 1 96 ? 3.932 -35.156 -26.719 1 68.19 96 ASN A N 1
ATOM 687 C CA . ASN A 1 96 ? 5.117 -35.875 -27.188 1 68.19 96 ASN A CA 1
ATOM 688 C C . ASN A 1 96 ? 5.113 -37.312 -26.75 1 68.19 96 ASN A C 1
ATOM 690 O O . ASN A 1 96 ? 5.508 -38.219 -27.5 1 68.19 96 ASN A O 1
ATOM 694 N N . LEU A 1 97 ? 4.719 -37.531 -25.562 1 63.91 97 LEU A N 1
ATOM 695 C CA . LEU A 1 97 ? 4.633 -38.875 -25.047 1 63.91 97 LEU A CA 1
ATOM 696 C C . LEU A 1 97 ? 3.547 -39.688 -25.766 1 63.91 97 LEU A C 1
ATOM 698 O O . LEU A 1 97 ? 3.73 -40.844 -26.062 1 63.91 97 LEU A O 1
ATOM 702 N N . HIS A 1 98 ? 2.432 -39 -25.969 1 67.12 98 HIS A N 1
ATOM 703 C CA . HIS A 1 98 ? 1.36 -39.656 -26.719 1 67.12 98 HIS A CA 1
ATOM 704 C C . HIS A 1 98 ? 1.81 -40 -28.141 1 67.12 98 HIS A C 1
ATOM 706 O O . HIS A 1 98 ? 1.468 -41.062 -28.656 1 67.12 98 HIS A O 1
ATOM 712 N N . GLN A 1 99 ? 2.646 -39.156 -28.609 1 66.69 99 GLN A N 1
ATOM 713 C CA . GLN A 1 99 ? 3.145 -39.438 -29.953 1 66.69 99 GLN A CA 1
ATOM 714 C C . GLN A 1 99 ? 4.211 -40.5 -29.953 1 66.69 99 GLN A C 1
ATOM 716 O O . GLN A 1 99 ? 4.328 -41.281 -30.906 1 66.69 99 GLN A O 1
ATOM 721 N N . ALA A 1 100 ? 4.922 -40.625 -28.812 1 67.25 100 ALA A N 1
ATOM 722 C CA . ALA A 1 100 ? 5.957 -41.656 -28.688 1 67.25 100 ALA A CA 1
ATOM 723 C C . ALA A 1 100 ? 5.352 -43 -28.281 1 67.25 100 ALA A C 1
ATOM 725 O O . ALA A 1 100 ? 5.926 -44.062 -28.562 1 67.25 100 ALA A O 1
ATOM 726 N N . ALA A 1 101 ? 4.34 -42.969 -27.359 1 63.62 101 ALA A N 1
ATOM 727 C CA . ALA A 1 101 ? 3.746 -44.25 -26.906 1 63.62 101 ALA A CA 1
ATOM 728 C C . ALA A 1 101 ? 3.023 -44.938 -28.047 1 63.62 101 ALA A C 1
ATOM 730 O O . ALA A 1 101 ? 2.764 -46.156 -27.969 1 63.62 101 ALA A O 1
ATOM 731 N N . GLY A 1 102 ? 3.395 -44.812 -29.234 1 59 102 GLY A N 1
ATOM 732 C CA . GLY A 1 102 ? 2.807 -45.5 -30.359 1 59 102 GLY A CA 1
ATOM 733 C C . GLY A 1 102 ? 1.489 -46.188 -30.031 1 59 102 GLY A C 1
ATOM 734 O O . GLY A 1 102 ? 1.058 -46.188 -28.875 1 59 102 GLY A O 1
ATOM 735 N N . PRO A 1 103 ? 0.562 -46.656 -31.016 1 58.88 103 PRO A N 1
ATOM 736 C CA . PRO A 1 103 ? -0.704 -47.344 -30.781 1 58.88 103 PRO A CA 1
ATOM 737 C C . PRO A 1 103 ? -0.574 -48.469 -29.766 1 58.88 103 PRO A C 1
ATOM 739 O O . PRO A 1 103 ? -1.583 -49 -29.266 1 58.88 103 PRO A O 1
ATOM 742 N N . SER A 1 104 ? 0.542 -49.031 -29.656 1 53.75 104 SER A N 1
ATOM 743 C CA . SER A 1 104 ? 0.586 -50.312 -28.953 1 53.75 104 SER A CA 1
ATOM 744 C C . SER A 1 104 ? 0.655 -50.094 -27.438 1 53.75 104 SER A C 1
ATOM 746 O O . SER A 1 104 ? 0.742 -51.062 -26.672 1 53.75 104 SER A O 1
ATOM 748 N N . PHE A 1 105 ? 1.037 -49.062 -26.953 1 53.28 105 PHE A N 1
ATOM 749 C CA . PHE A 1 105 ? 1.259 -49.031 -25.516 1 53.28 105 PHE A CA 1
ATOM 750 C C . PHE A 1 105 ? -0.056 -48.844 -24.766 1 53.28 105 PHE A C 1
ATOM 752 O O . PHE A 1 105 ? -0.579 -47.719 -24.703 1 53.28 105 PHE A O 1
ATOM 759 N N . ASP A 1 106 ? -1.003 -49.75 -24.781 1 49.59 106 ASP A N 1
ATOM 760 C CA . ASP A 1 106 ? -2.146 -49.906 -23.891 1 49.59 106 ASP A CA 1
ATOM 761 C C . ASP A 1 106 ? -1.704 -49.875 -22.422 1 49.59 106 ASP A C 1
ATOM 763 O O . ASP A 1 106 ? -0.849 -50.656 -22.016 1 49.59 106 ASP A O 1
ATOM 767 N N . PRO A 1 107 ? -1.692 -48.812 -21.75 1 50.78 107 PRO A N 1
ATOM 768 C CA . PRO A 1 107 ? -1.353 -48.969 -20.328 1 50.78 107 PRO A CA 1
ATOM 769 C C . PRO A 1 107 ? -2.033 -50.188 -19.688 1 50.78 107 PRO A C 1
ATOM 771 O O . PRO A 1 107 ? -3.15 -50.531 -20.062 1 50.78 107 PRO A O 1
ATOM 774 N N . PRO A 1 108 ? -1.258 -51.156 -19.188 1 44.41 108 PRO A N 1
ATOM 775 C CA . PRO A 1 108 ? -1.963 -52.344 -18.641 1 44.41 108 PRO A CA 1
ATOM 776 C C . PRO A 1 108 ? -3.064 -51.938 -17.656 1 44.41 108 PRO A C 1
ATOM 778 O O . PRO A 1 108 ? -2.941 -50.938 -16.938 1 44.41 108 PRO A O 1
ATOM 781 N N . LEU A 1 109 ? -4.43 -52.219 -17.891 1 38.91 109 LEU A N 1
ATOM 782 C CA . LEU A 1 109 ? -5.504 -52.156 -16.906 1 38.91 109 LEU A CA 1
ATOM 783 C C . LEU A 1 109 ? -5.09 -52.812 -15.602 1 38.91 109 LEU A C 1
ATOM 785 O O . LEU A 1 109 ? -4.371 -53.812 -15.617 1 38.91 109 LEU A O 1
ATOM 789 N N . MET B 1 1 ? -7.152 43.188 17.891 1 33.88 1 MET B N 1
ATOM 790 C CA . MET B 1 1 ? -6.715 41.812 18.125 1 33.88 1 MET B CA 1
ATOM 791 C C . MET B 1 1 ? -5.973 41.281 16.906 1 33.88 1 MET B C 1
ATOM 793 O O . MET B 1 1 ? -6.48 41.344 15.789 1 33.88 1 MET B O 1
ATOM 797 N N . SER B 1 2 ? -4.684 41.469 16.703 1 39.88 2 SER B N 1
ATOM 798 C CA . SER B 1 2 ? -3.82 41 15.617 1 39.88 2 SER B CA 1
ATOM 799 C C . SER B 1 2 ? -4.152 39.562 15.227 1 39.88 2 SER B C 1
ATOM 801 O O . SER B 1 2 ? -4.508 38.75 16.078 1 39.88 2 SER B O 1
ATOM 803 N N . ALA B 1 3 ? -4.844 39.312 14.297 1 45.03 3 ALA B N 1
ATOM 804 C CA . ALA B 1 3 ? -5.199 38.031 13.68 1 45.03 3 ALA B CA 1
ATOM 805 C C . ALA B 1 3 ? -4.016 37.062 13.695 1 45.03 3 ALA B C 1
ATOM 807 O O . ALA B 1 3 ? -3.051 37.25 12.945 1 45.03 3 ALA B O 1
ATOM 808 N N . GLN B 1 4 ? -3.355 36.656 14.828 1 48.97 4 GLN B N 1
ATOM 809 C CA . GLN B 1 4 ? -2.27 35.719 15.047 1 48.97 4 GLN B CA 1
ATOM 810 C C . GLN B 1 4 ? -2.375 34.531 14.102 1 48.97 4 GLN B C 1
ATOM 812 O O . GLN B 1 4 ? -3.463 34 13.883 1 48.97 4 GLN B O 1
ATOM 817 N N . LEU B 1 5 ? -1.579 34.438 13.078 1 53.44 5 LEU B N 1
ATOM 818 C CA . LEU B 1 5 ? -1.362 33.312 12.148 1 53.44 5 LEU B CA 1
ATOM 819 C C . LEU B 1 5 ? -1.45 31.984 12.859 1 53.44 5 LEU B C 1
ATOM 821 O O . LEU B 1 5 ? -0.636 31.688 13.742 1 53.44 5 LEU B O 1
ATOM 825 N N . ARG B 1 6 ? -2.748 31.641 13.414 1 61.09 6 ARG B N 1
ATOM 826 C CA . ARG B 1 6 ? -2.904 30.391 14.164 1 61.09 6 ARG B CA 1
ATOM 827 C C . ARG B 1 6 ? -2.705 29.188 13.258 1 61.09 6 ARG B C 1
ATOM 829 O O . ARG B 1 6 ? -3.406 29.031 12.25 1 61.09 6 ARG B O 1
ATOM 836 N N . PHE B 1 7 ? -1.425 28.625 13.188 1 70.44 7 PHE B N 1
ATOM 837 C CA . PHE B 1 7 ? -1.134 27.359 12.531 1 70.44 7 PHE B CA 1
ATOM 838 C C . PHE B 1 7 ? -2.197 26.312 12.875 1 70.44 7 PHE B C 1
ATOM 840 O O . PHE B 1 7 ? -2.553 26.141 14.039 1 70.44 7 PHE B O 1
ATOM 847 N N . PRO B 1 8 ? -2.875 25.797 11.789 1 79.88 8 PRO B N 1
ATOM 848 C CA . PRO B 1 8 ? -3.906 24.781 12.055 1 79.88 8 PRO B CA 1
ATOM 849 C C . PRO B 1 8 ? -3.324 23.453 12.523 1 79.88 8 PRO B C 1
ATOM 851 O O . PRO B 1 8 ? -3.432 22.453 11.82 1 79.88 8 PRO B O 1
ATOM 854 N N . ALA B 1 9 ? -2.668 23.531 13.719 1 83 9 ALA B N 1
ATOM 855 C CA . ALA B 1 9 ? -2.018 22.359 14.297 1 83 9 ALA B CA 1
ATOM 856 C C . ALA B 1 9 ? -2.982 21.188 14.367 1 83 9 ALA B C 1
ATOM 858 O O . ALA B 1 9 ? -2.6 20.047 14.094 1 83 9 ALA B O 1
ATOM 859 N N . GLU B 1 10 ? -4.195 21.5 14.672 1 83.5 10 GLU B N 1
ATOM 860 C CA . GLU B 1 10 ? -5.18 20.422 14.805 1 83.5 10 GLU B CA 1
ATOM 861 C C . GLU B 1 10 ? -5.445 19.75 13.469 1 83.5 10 GLU B C 1
ATOM 863 O O . GLU B 1 10 ? -5.527 18.516 13.391 1 83.5 10 GLU B O 1
ATOM 868 N N . ALA B 1 11 ? -5.539 20.547 12.484 1 82.88 11 ALA B N 1
ATOM 869 C CA . ALA B 1 11 ? -5.773 20 11.148 1 82.88 11 ALA B CA 1
ATOM 870 C C . ALA B 1 11 ? -4.582 19.156 10.688 1 82.88 11 ALA B C 1
ATOM 872 O O . ALA B 1 11 ? -4.758 18.094 10.086 1 82.88 11 ALA B O 1
ATOM 873 N N . VAL B 1 12 ? -3.371 19.578 10.953 1 86.12 12 VAL B N 1
ATOM 874 C CA . VAL B 1 12 ? -2.16 18.859 10.578 1 86.12 12 VAL B CA 1
ATOM 875 C C . VAL B 1 12 ? -2.088 17.531 11.336 1 86.12 12 VAL B C 1
ATOM 877 O O . VAL B 1 12 ? -1.721 16.5 10.766 1 86.12 12 VAL B O 1
ATOM 880 N N . LEU B 1 13 ? -2.457 17.562 12.531 1 90.69 13 LEU B N 1
ATOM 881 C CA . LEU B 1 13 ? -2.451 16.359 13.336 1 90.69 13 LEU B CA 1
ATOM 882 C C . LEU B 1 13 ? -3.494 15.359 12.836 1 90.69 13 LEU B C 1
ATOM 884 O O . LEU B 1 13 ? -3.262 14.148 12.859 1 90.69 13 LEU B O 1
ATOM 888 N N . GLN B 1 14 ? -4.586 15.922 12.406 1 89.75 14 GLN B N 1
ATOM 889 C CA . GLN B 1 14 ? -5.59 15.047 11.812 1 89.75 14 GLN B CA 1
ATOM 890 C C . GLN B 1 14 ? -5.047 14.359 10.555 1 89.75 14 GLN B C 1
ATOM 892 O O . GLN B 1 14 ? -5.246 13.164 10.359 1 89.75 14 GLN B O 1
ATOM 897 N N . HIS B 1 15 ? -4.359 15.086 9.797 1 89.38 15 HIS B N 1
ATOM 898 C CA . HIS B 1 15 ? -3.762 14.508 8.602 1 89.38 15 HIS B CA 1
ATOM 899 C C . HIS B 1 15 ? -2.705 13.469 8.953 1 89.38 15 HIS B C 1
ATOM 901 O O . HIS B 1 15 ? -2.604 12.43 8.297 1 89.38 15 HIS B O 1
ATOM 907 N N . ALA B 1 16 ? -1.948 13.758 9.938 1 93.56 16 ALA B N 1
ATOM 908 C CA . ALA B 1 16 ? -0.973 12.773 10.406 1 93.56 16 ALA B CA 1
ATOM 909 C C . ALA B 1 16 ? -1.654 11.461 10.789 1 93.56 16 ALA B C 1
ATOM 911 O O . ALA B 1 16 ? -1.159 10.383 10.469 1 93.56 16 ALA B O 1
ATOM 912 N N . GLY B 1 17 ? -2.779 11.609 11.453 1 95.31 17 GLY B N 1
ATOM 913 C CA . GLY B 1 17 ? -3.543 10.43 11.828 1 95.31 17 GLY B CA 1
ATOM 914 C C . GLY B 1 17 ? -4.031 9.633 10.633 1 95.31 17 GLY B C 1
ATOM 915 O O . GLY B 1 17 ? -3.992 8.398 10.648 1 95.31 17 GLY B O 1
ATOM 916 N N . LEU B 1 18 ? -4.465 10.281 9.656 1 94.25 18 LEU B N 1
ATOM 917 C CA . LEU B 1 18 ? -4.953 9.617 8.453 1 94.25 18 LEU B CA 1
ATOM 918 C C . LEU B 1 18 ? -3.812 8.914 7.727 1 94.25 18 LEU B C 1
ATOM 920 O O . LEU B 1 18 ? -3.988 7.805 7.215 1 94.25 18 LEU B O 1
ATOM 924 N N . VAL B 1 19 ? -2.648 9.523 7.691 1 96.06 19 VAL B N 1
ATOM 925 C CA . VAL B 1 19 ? -1.492 8.906 7.043 1 96.06 19 VAL B CA 1
ATOM 926 C C . VAL B 1 19 ? -1.038 7.691 7.844 1 96.06 19 VAL B C 1
ATOM 928 O O . VAL B 1 19 ? -0.634 6.676 7.266 1 96.06 19 VAL B O 1
ATOM 931 N N . GLU B 1 20 ? -1.105 7.793 9.125 1 97.5 20 GLU B N 1
ATOM 932 C CA . GLU B 1 20 ? -0.783 6.645 9.969 1 97.5 20 GLU B CA 1
ATOM 933 C C . GLU B 1 20 ? -1.726 5.477 9.703 1 97.5 20 GLU B C 1
ATOM 935 O O . GLU B 1 20 ? -1.294 4.324 9.641 1 97.5 20 GLU B O 1
ATOM 940 N N . LYS B 1 21 ? -2.947 5.805 9.57 1 97.81 21 LYS B N 1
ATOM 941 C CA . LYS B 1 21 ? -3.91 4.758 9.234 1 97.81 21 LYS B CA 1
ATOM 942 C C . LYS B 1 21 ? -3.574 4.109 7.898 1 97.81 21 LYS B C 1
ATOM 944 O O . LYS B 1 21 ? -3.68 2.891 7.75 1 97.81 21 LYS B O 1
ATOM 949 N N . ALA B 1 22 ? -3.236 4.891 6.941 1 97.56 22 ALA B N 1
ATOM 950 C CA . ALA B 1 22 ? -2.801 4.375 5.645 1 97.56 22 ALA B CA 1
ATOM 951 C C . ALA B 1 22 ? -1.595 3.451 5.797 1 97.56 22 ALA B C 1
ATOM 953 O O . ALA B 1 22 ? -1.536 2.387 5.176 1 97.56 22 ALA B O 1
ATOM 954 N N . SER B 1 23 ? -0.595 3.869 6.598 1 98.5 23 SER B N 1
ATOM 955 C CA . SER B 1 23 ? 0.569 3.035 6.883 1 98.5 23 SER B CA 1
ATOM 956 C C . SER B 1 23 ? 0.155 1.683 7.449 1 98.5 23 SER B C 1
ATOM 958 O O . SER B 1 23 ? 0.676 0.645 7.039 1 98.5 23 SER B O 1
ATOM 960 N N . ASP B 1 24 ? -0.752 1.724 8.367 1 98.31 24 ASP B N 1
ATOM 961 C CA . ASP B 1 24 ? -1.236 0.497 8.992 1 98.31 24 ASP B CA 1
ATOM 962 C C . ASP B 1 24 ? -1.901 -0.418 7.961 1 98.31 24 ASP B C 1
ATOM 964 O O . ASP B 1 24 ? -1.735 -1.639 8.016 1 98.31 24 ASP B O 1
ATOM 968 N N . GLU B 1 25 ? -2.664 0.143 7.098 1 98.38 25 GLU B N 1
ATOM 969 C CA . GLU B 1 25 ? -3.336 -0.646 6.07 1 98.38 25 GLU B CA 1
ATOM 970 C C . GLU B 1 25 ? -2.326 -1.297 5.129 1 98.38 25 GLU B C 1
ATOM 972 O O . GLU B 1 25 ? -2.461 -2.473 4.781 1 98.38 25 GLU B O 1
ATOM 977 N N . VAL B 1 26 ? -1.324 -0.616 4.738 1 98.62 26 VAL B N 1
ATOM 978 C CA . VAL B 1 26 ? -0.291 -1.183 3.879 1 98.62 26 VAL B CA 1
ATOM 979 C C . VAL B 1 26 ? 0.452 -2.289 4.621 1 98.62 26 VAL B C 1
ATOM 981 O O . VAL B 1 26 ? 0.787 -3.322 4.039 1 98.62 26 VAL B O 1
ATOM 984 N N . ALA B 1 27 ? 0.742 -2.084 5.863 1 98.44 27 ALA B N 1
ATOM 985 C CA . ALA B 1 27 ? 1.396 -3.111 6.668 1 98.44 27 ALA B CA 1
ATOM 986 C C . ALA B 1 27 ? 0.566 -4.391 6.707 1 98.44 27 ALA B C 1
ATOM 988 O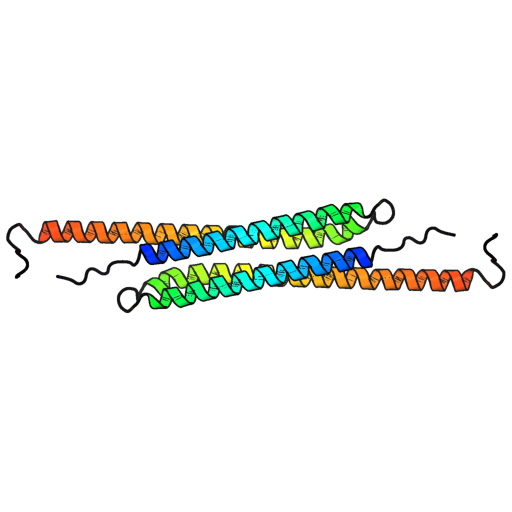 O . ALA B 1 27 ? 1.114 -5.496 6.68 1 98.44 27 ALA B O 1
ATOM 989 N N . GLN B 1 28 ? -0.726 -4.223 6.785 1 98.44 28 GLN B N 1
ATOM 990 C CA . GLN B 1 28 ? -1.615 -5.379 6.77 1 98.44 28 GLN B CA 1
ATOM 991 C C . GLN B 1 28 ? -1.566 -6.094 5.422 1 98.44 28 GLN B C 1
ATOM 993 O O . GLN B 1 28 ? -1.558 -7.324 5.363 1 98.44 28 GLN B O 1
ATOM 998 N N . ILE B 1 29 ? -1.566 -5.34 4.391 1 98.56 29 ILE B N 1
ATOM 999 C CA . ILE B 1 29 ? -1.448 -5.91 3.053 1 98.56 29 ILE B CA 1
ATOM 1000 C C . ILE B 1 29 ? -0.119 -6.652 2.924 1 98.56 29 ILE B C 1
ATOM 1002 O O . ILE B 1 29 ? -0.069 -7.758 2.383 1 98.56 29 ILE B O 1
ATOM 1006 N N . ARG B 1 30 ? 0.957 -6.059 3.391 1 97.81 30 ARG B N 1
ATOM 1007 C CA . ARG B 1 30 ? 2.275 -6.688 3.387 1 97.81 30 ARG B CA 1
ATOM 1008 C C . ARG B 1 30 ? 2.236 -8.047 4.074 1 97.81 30 ARG B C 1
ATOM 1010 O O . ARG B 1 30 ? 2.777 -9.023 3.553 1 97.81 30 ARG B O 1
ATOM 1017 N N . ALA B 1 31 ? 1.636 -8.07 5.23 1 96.69 31 ALA B N 1
ATOM 1018 C CA . ALA B 1 31 ? 1.516 -9.32 5.969 1 96.69 31 ALA B CA 1
ATOM 1019 C C . ALA B 1 31 ? 0.75 -10.367 5.164 1 96.69 31 ALA B C 1
ATOM 1021 O O . ALA B 1 31 ? 1.141 -11.539 5.121 1 96.69 31 ALA B O 1
ATOM 1022 N N . ALA B 1 32 ? -0.311 -9.953 4.535 1 95.62 32 ALA B N 1
ATOM 1023 C CA . ALA B 1 32 ? -1.124 -10.867 3.736 1 95.62 32 ALA B CA 1
ATOM 1024 C C . ALA B 1 32 ? -0.334 -11.406 2.547 1 95.62 32 ALA B C 1
ATOM 1026 O O . ALA B 1 32 ? -0.388 -12.602 2.248 1 95.62 32 ALA B O 1
ATOM 1027 N N . VAL B 1 33 ? 0.396 -10.57 1.873 1 95.19 33 VAL B N 1
ATOM 1028 C CA . VAL B 1 33 ? 1.21 -10.984 0.733 1 95.19 33 VAL B CA 1
ATOM 1029 C C . VAL B 1 33 ? 2.299 -11.945 1.197 1 95.19 33 VAL B C 1
ATOM 1031 O O . VAL B 1 33 ? 2.605 -12.922 0.511 1 95.19 33 VAL B O 1
ATOM 1034 N N . GLY B 1 34 ? 2.891 -11.648 2.301 1 92.38 34 GLY B N 1
ATOM 1035 C CA . GLY B 1 34 ? 3.854 -12.562 2.887 1 92.38 34 GLY B CA 1
ATOM 1036 C C . GLY B 1 34 ? 3.279 -13.945 3.143 1 92.38 34 GLY B C 1
ATOM 1037 O O . GLY B 1 34 ? 3.947 -14.953 2.902 1 92.38 34 GLY B O 1
ATOM 1038 N N . GLU B 1 35 ? 2.098 -14 3.635 1 90.31 35 GLU B N 1
ATOM 1039 C CA . GLU B 1 35 ? 1.428 -15.273 3.898 1 90.31 35 GLU B CA 1
ATOM 1040 C C . GLU B 1 35 ? 1.173 -16.047 2.605 1 90.31 35 GLU B C 1
ATOM 1042 O O . GLU B 1 35 ? 1.264 -17.266 2.58 1 90.31 35 GLU B O 1
ATOM 1047 N N . ILE B 1 36 ? 0.784 -15.383 1.557 1 85.88 36 ILE B N 1
ATOM 1048 C CA . ILE B 1 36 ? 0.601 -16.016 0.259 1 85.88 36 ILE B CA 1
ATOM 1049 C C . ILE B 1 36 ? 1.893 -16.719 -0.161 1 85.88 36 ILE B C 1
ATOM 1051 O O . ILE B 1 36 ? 1.864 -17.844 -0.653 1 85.88 36 ILE B O 1
ATOM 1055 N N . SER B 1 37 ? 3.053 -16.016 -0.078 1 81.56 37 SER B N 1
ATOM 1056 C CA . SER B 1 37 ? 4.359 -16.562 -0.422 1 81.56 37 SER B CA 1
ATOM 1057 C C . SER B 1 37 ? 4.633 -17.859 0.332 1 81.56 37 SER B C 1
ATOM 1059 O O . SER B 1 37 ? 5.125 -18.828 -0.248 1 81.56 37 SER B O 1
ATOM 1061 N N . VAL B 1 38 ? 4.352 -17.922 1.625 1 76.62 38 VAL B N 1
ATOM 1062 C CA . VAL B 1 38 ? 4.578 -19.094 2.451 1 76.62 38 VAL B CA 1
ATOM 1063 C C . VAL B 1 38 ? 3.684 -20.234 1.979 1 76.62 38 VAL B C 1
ATOM 1065 O O . VAL B 1 38 ? 4.117 -21.391 1.921 1 76.62 38 VAL B O 1
ATOM 1068 N N . SER B 1 39 ? 2.418 -20.016 1.672 1 74.19 39 SER B N 1
ATOM 1069 C CA . SER B 1 39 ? 1.482 -21.031 1.212 1 74.19 39 SER B CA 1
ATOM 1070 C C . SER B 1 39 ? 1.943 -21.656 -0.102 1 74.19 39 SER B C 1
ATOM 1072 O O . SER B 1 39 ? 1.688 -22.828 -0.361 1 74.19 39 SER B O 1
ATOM 1074 N N . SER B 1 40 ? 2.58 -20.922 -0.883 1 66.62 40 SER B N 1
ATOM 1075 C CA . SER B 1 40 ? 3.08 -21.438 -2.156 1 66.62 40 SER B CA 1
ATOM 1076 C C . SER B 1 40 ? 4.156 -22.5 -1.944 1 66.62 40 SER B C 1
ATOM 1078 O O . SER B 1 40 ? 4.383 -23.344 -2.812 1 66.62 40 SER B O 1
ATOM 1080 N N . ASP B 1 41 ? 4.777 -22.438 -0.872 1 65.62 41 ASP B N 1
ATOM 1081 C CA . ASP B 1 41 ? 5.789 -23.438 -0.534 1 65.62 41 ASP B CA 1
ATOM 1082 C C . ASP B 1 41 ? 5.148 -24.781 -0.207 1 65.62 41 ASP B C 1
ATOM 1084 O O . ASP B 1 41 ? 5.809 -25.828 -0.264 1 65.62 41 ASP B O 1
ATOM 1088 N N . ALA B 1 42 ? 3.811 -24.734 -0.044 1 62.94 42 ALA B N 1
ATOM 1089 C CA . ALA B 1 42 ? 3.1 -25.922 0.408 1 62.94 42 ALA B CA 1
ATOM 1090 C C . ALA B 1 42 ? 2.576 -26.734 -0.776 1 62.94 42 ALA B C 1
ATOM 1092 O O . ALA B 1 42 ? 1.797 -27.672 -0.598 1 62.94 42 ALA B O 1
ATOM 1093 N N . TYR B 1 43 ? 2.973 -26.328 -1.887 1 67.75 43 TYR B N 1
ATOM 1094 C CA . TYR B 1 43 ? 2.41 -27 -3.057 1 67.75 43 TYR B CA 1
ATOM 1095 C C . TYR B 1 43 ? 2.855 -28.453 -3.123 1 67.75 43 TYR B C 1
ATOM 1097 O O . TYR B 1 43 ? 2.355 -29.219 -3.943 1 67.75 43 TYR B O 1
ATOM 1105 N N . GLY B 1 44 ? 3.496 -28.938 -2.201 1 64.88 44 GLY B N 1
ATOM 1106 C CA . GLY B 1 44 ? 3.797 -30.359 -2.117 1 64.88 44 GLY B CA 1
ATOM 1107 C C . GLY B 1 44 ? 5.105 -30.734 -2.787 1 64.88 44 GLY B C 1
ATOM 1108 O O . GLY B 1 44 ? 5.836 -29.859 -3.268 1 64.88 44 GLY B O 1
ATOM 1109 N N . GLN B 1 45 ? 5.297 -32.031 -2.713 1 61.66 45 GLN B N 1
ATOM 1110 C CA . GLN B 1 45 ? 6.543 -32.625 -3.189 1 61.66 45 GLN B CA 1
ATOM 1111 C C . GLN B 1 45 ? 6.699 -32.438 -4.695 1 61.66 45 GLN B C 1
ATOM 1113 O O . GLN B 1 45 ? 7.816 -32.281 -5.199 1 61.66 45 GLN B O 1
ATOM 1118 N N . LEU B 1 46 ? 5.582 -32.312 -5.484 1 62.91 46 LEU B N 1
ATOM 1119 C CA . LEU B 1 46 ? 5.637 -32.25 -6.941 1 62.91 46 LEU B CA 1
ATOM 1120 C C . LEU B 1 46 ? 5.957 -30.828 -7.398 1 62.91 46 LEU B C 1
ATOM 1122 O O . LEU B 1 46 ? 6.441 -30.625 -8.516 1 62.91 46 LEU B O 1
ATOM 1126 N N . CYS B 1 47 ? 5.738 -29.859 -6.469 1 70.5 47 CYS B N 1
ATOM 1127 C CA . CYS B 1 47 ? 5.977 -28.469 -6.828 1 70.5 47 CYS B CA 1
ATOM 1128 C C . CYS B 1 47 ? 7.176 -27.906 -6.074 1 70.5 47 CYS B C 1
ATOM 1130 O O . CYS B 1 47 ? 7.148 -26.766 -5.609 1 70.5 47 CYS B O 1
ATOM 1132 N N . GLN B 1 48 ? 8.312 -28.688 -6.031 1 66.44 48 GLN B N 1
ATOM 1133 C CA . GLN B 1 48 ? 9.469 -28.281 -5.246 1 66.44 48 GLN B CA 1
ATOM 1134 C C . GLN B 1 48 ? 10.195 -27.109 -5.914 1 66.44 48 GLN B C 1
ATOM 1136 O O . GLN B 1 48 ? 10.93 -26.375 -5.254 1 66.44 48 GLN B O 1
ATOM 1141 N N . PHE B 1 49 ? 9.992 -26.969 -7.262 1 71.19 49 PHE B N 1
ATOM 1142 C CA . PHE B 1 49 ? 10.695 -25.922 -7.992 1 71.19 49 PHE B CA 1
ATOM 1143 C C . PHE B 1 49 ? 9.953 -24.594 -7.887 1 71.19 49 PHE B C 1
ATOM 1145 O O . PHE B 1 49 ? 10.523 -23.531 -8.148 1 71.19 49 PHE B O 1
ATOM 1152 N N . LEU B 1 50 ? 8.695 -24.625 -7.449 1 73.94 50 LEU B N 1
ATOM 1153 C CA . LEU B 1 50 ? 7.82 -23.453 -7.488 1 73.94 50 LEU B CA 1
ATOM 1154 C C . LEU B 1 50 ? 8.312 -22.375 -6.531 1 73.94 50 LEU B C 1
ATOM 1156 O O . LEU B 1 50 ? 8.328 -21.188 -6.879 1 73.94 50 LEU B O 1
ATOM 1160 N N . PRO B 1 51 ? 8.75 -22.797 -5.355 1 77.19 51 PRO B N 1
ATOM 1161 C CA . PRO B 1 51 ? 9.273 -21.766 -4.465 1 77.19 51 PRO B CA 1
ATOM 1162 C C . PRO B 1 51 ? 10.422 -20.969 -5.09 1 77.19 51 PRO B C 1
ATOM 1164 O O . PRO B 1 51 ? 10.492 -19.75 -4.938 1 77.19 51 PRO B O 1
ATOM 1167 N N . ALA B 1 52 ? 11.297 -21.641 -5.762 1 77.88 52 ALA B N 1
ATOM 1168 C CA . ALA B 1 52 ? 12.422 -20.984 -6.41 1 77.88 52 ALA B CA 1
ATOM 1169 C C . ALA B 1 52 ? 11.945 -19.953 -7.438 1 77.88 52 ALA B C 1
ATOM 1171 O O . ALA B 1 52 ? 12.602 -18.938 -7.668 1 77.88 52 ALA B O 1
ATOM 1172 N N . LEU B 1 53 ? 10.812 -20.266 -8.039 1 76.12 53 LEU B N 1
ATOM 1173 C CA . LEU B 1 53 ? 10.242 -19.375 -9.055 1 76.12 53 LEU B CA 1
ATOM 1174 C C . LEU B 1 53 ? 9.469 -18.234 -8.406 1 76.12 53 LEU B C 1
ATOM 1176 O O . LEU B 1 53 ? 9.531 -17.094 -8.859 1 76.12 53 LEU B O 1
ATOM 1180 N N . LEU B 1 54 ? 8.867 -18.531 -7.324 1 83.12 54 LEU B N 1
ATOM 1181 C CA . LEU B 1 54 ? 7.883 -17.60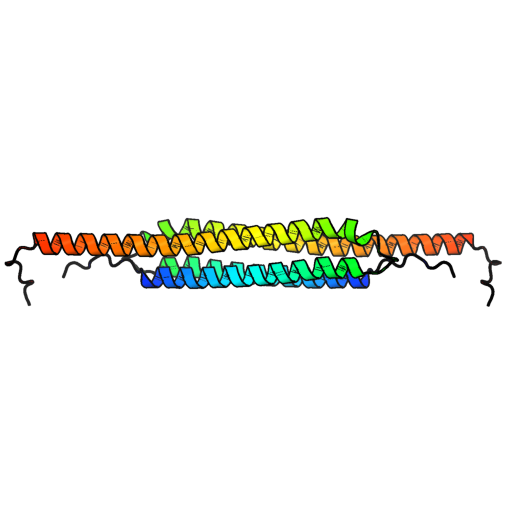9 -6.773 1 83.12 54 LEU B CA 1
ATOM 1182 C C . LEU B 1 54 ? 8.5 -16.75 -5.676 1 83.12 54 LEU B C 1
ATOM 1184 O O . LEU B 1 54 ? 8.094 -15.594 -5.477 1 83.12 54 LEU B O 1
ATOM 1188 N N . THR B 1 55 ? 9.5 -17.203 -5.039 1 85.56 55 THR B N 1
ATOM 1189 C CA . THR B 1 55 ? 10.102 -16.547 -3.887 1 85.56 55 THR B CA 1
ATOM 1190 C C . THR B 1 55 ? 10.617 -15.164 -4.27 1 85.56 55 THR B C 1
ATOM 1192 O O . THR B 1 55 ? 10.328 -14.172 -3.59 1 85.56 55 THR B O 1
ATOM 1195 N N . PRO B 1 56 ? 11.32 -15.055 -5.363 1 87.94 56 PRO B N 1
ATOM 1196 C CA . PRO B 1 56 ? 11.805 -13.719 -5.727 1 87.94 56 PRO B CA 1
ATOM 1197 C C . PRO B 1 56 ? 10.664 -12.758 -6.059 1 87.94 56 PRO B C 1
ATOM 1199 O O . PRO B 1 56 ? 10.773 -11.555 -5.801 1 87.94 56 PRO B O 1
ATOM 1202 N N . LEU B 1 57 ? 9.609 -13.242 -6.641 1 87.88 57 LEU B N 1
ATOM 1203 C CA . LEU B 1 57 ? 8.469 -12.406 -6.992 1 87.88 57 LEU B CA 1
ATOM 1204 C C . LEU B 1 57 ? 7.797 -11.852 -5.742 1 87.88 57 LEU B C 1
ATOM 1206 O O . LEU B 1 57 ? 7.566 -10.641 -5.641 1 87.88 57 LEU B O 1
ATOM 1210 N N . PHE B 1 58 ? 7.668 -12.672 -4.754 1 91.06 58 PHE B N 1
ATOM 1211 C CA . PHE B 1 58 ? 7.012 -12.242 -3.521 1 91.06 58 PHE B CA 1
ATOM 1212 C C . PHE B 1 58 ? 7.953 -11.406 -2.666 1 91.06 58 PHE B C 1
ATOM 1214 O O . PHE B 1 58 ? 7.52 -10.492 -1.971 1 91.06 58 PHE B O 1
ATOM 1221 N N . GLY B 1 59 ? 9.219 -11.75 -2.762 1 92.56 59 GLY B N 1
ATOM 1222 C CA . GLY B 1 59 ? 10.203 -10.945 -2.051 1 92.56 59 GLY B CA 1
ATOM 1223 C C . GLY B 1 59 ? 10.219 -9.492 -2.488 1 92.56 59 GLY B C 1
ATOM 1224 O O . GLY B 1 59 ? 10.25 -8.586 -1.654 1 92.56 59 GLY B O 1
ATOM 1225 N N . SER B 1 60 ? 10.188 -9.312 -3.732 1 92.25 60 SER B N 1
ATOM 1226 C CA . SER B 1 60 ? 10.141 -7.957 -4.277 1 92.25 60 SER B CA 1
ATOM 1227 C C . SER B 1 60 ? 8.852 -7.246 -3.867 1 92.25 60 SER B C 1
ATOM 1229 O O . SER B 1 60 ? 8.883 -6.07 -3.494 1 92.25 60 SER B O 1
ATOM 1231 N N . ALA B 1 61 ? 7.777 -7.973 -3.922 1 94.88 61 ALA B N 1
ATOM 1232 C CA . ALA B 1 61 ? 6.484 -7.398 -3.555 1 94.88 61 ALA B CA 1
ATOM 1233 C C . ALA B 1 61 ? 6.469 -6.98 -2.088 1 94.88 61 ALA B C 1
ATOM 1235 O O . ALA B 1 61 ? 6.035 -5.875 -1.755 1 94.88 61 ALA B O 1
ATOM 1236 N N . VAL B 1 62 ? 6.988 -7.801 -1.253 1 96.31 62 VAL B N 1
ATOM 1237 C CA . VAL B 1 62 ? 7.016 -7.508 0.176 1 96.31 62 VAL B CA 1
ATOM 1238 C C . VAL B 1 62 ? 7.949 -6.332 0.446 1 96.31 62 VAL B C 1
ATOM 1240 O O . VAL B 1 62 ? 7.648 -5.473 1.277 1 96.31 62 VAL B O 1
ATOM 1243 N N . SER B 1 63 ? 9.031 -6.277 -0.237 1 96.62 63 SER B N 1
ATOM 1244 C CA . SER B 1 63 ? 10 -5.199 -0.062 1 96.62 63 SER B CA 1
ATOM 1245 C C . SER B 1 63 ? 9.375 -3.842 -0.385 1 96.62 63 SER B C 1
ATOM 1247 O O . SER B 1 63 ? 9.555 -2.879 0.363 1 96.62 63 SER B O 1
ATOM 1249 N N . VAL B 1 64 ? 8.695 -3.785 -1.496 1 96.56 64 VAL B N 1
ATOM 1250 C CA . VAL B 1 64 ? 8.125 -2.502 -1.889 1 96.56 64 VAL B CA 1
ATOM 1251 C C . VAL B 1 64 ? 7.02 -2.107 -0.913 1 96.56 64 VAL B C 1
ATOM 1253 O O . VAL B 1 64 ? 6.832 -0.924 -0.621 1 96.56 64 VAL B O 1
ATOM 1256 N N . LEU B 1 65 ? 6.285 -3.025 -0.393 1 98.25 65 LEU B N 1
ATOM 1257 C CA . LEU B 1 65 ? 5.266 -2.742 0.611 1 98.25 65 LEU B CA 1
ATOM 1258 C C . LEU B 1 65 ? 5.902 -2.26 1.91 1 98.25 65 LEU B C 1
ATOM 1260 O O . LEU B 1 65 ? 5.355 -1.385 2.586 1 98.25 65 LEU B O 1
ATOM 1264 N N . ASN B 1 66 ? 7.035 -2.826 2.246 1 97.94 66 ASN B N 1
ATOM 1265 C CA . ASN B 1 66 ? 7.789 -2.342 3.398 1 97.94 66 ASN B CA 1
ATOM 1266 C C . ASN B 1 66 ? 8.227 -0.892 3.213 1 97.94 66 ASN B C 1
ATOM 1268 O O . ASN B 1 66 ? 8.078 -0.074 4.125 1 97.94 66 ASN B O 1
ATOM 1272 N N . ASP B 1 67 ? 8.742 -0.609 2.084 1 96.94 67 ASP B N 1
ATOM 1273 C CA . ASP B 1 67 ? 9.164 0.754 1.771 1 96.94 67 ASP B CA 1
ATOM 1274 C C . ASP B 1 67 ? 7.992 1.729 1.89 1 96.94 67 ASP B C 1
ATOM 1276 O O . ASP B 1 67 ? 8.148 2.832 2.42 1 96.94 67 ASP B O 1
ATOM 1280 N N . ALA B 1 68 ? 6.883 1.276 1.37 1 98 68 ALA B N 1
ATOM 1281 C CA . ALA B 1 68 ? 5.695 2.125 1.431 1 98 68 ALA B CA 1
ATOM 1282 C C . ALA B 1 68 ? 5.266 2.365 2.875 1 98 68 ALA B C 1
ATOM 1284 O O . ALA B 1 68 ? 4.949 3.494 3.256 1 98 68 ALA B O 1
ATOM 1285 N N . THR B 1 69 ? 5.277 1.354 3.701 1 98.44 69 THR B N 1
ATOM 1286 C CA . THR B 1 69 ? 4.93 1.477 5.113 1 98.44 69 THR B CA 1
ATOM 1287 C C . THR B 1 69 ? 5.855 2.469 5.812 1 98.44 69 THR B C 1
ATOM 1289 O O . THR B 1 69 ? 5.395 3.352 6.535 1 98.44 69 THR B O 1
ATOM 1292 N N . GLU B 1 70 ? 7.09 2.35 5.551 1 97.69 70 GLU B N 1
ATOM 1293 C CA . GLU B 1 70 ? 8.086 3.209 6.18 1 97.69 70 GLU B CA 1
ATOM 1294 C C . GLU B 1 70 ? 7.93 4.656 5.727 1 97.69 70 GLU B C 1
ATOM 1296 O O . GLU B 1 70 ? 7.98 5.578 6.547 1 97.69 70 GLU B O 1
ATOM 1301 N N . ALA B 1 71 ? 7.773 4.824 4.449 1 97 71 ALA B N 1
ATOM 1302 C CA . ALA B 1 71 ? 7.609 6.168 3.904 1 97 71 ALA B CA 1
ATOM 1303 C C . ALA B 1 71 ? 6.375 6.852 4.484 1 97 71 ALA B C 1
ATOM 1305 O O . ALA B 1 71 ? 6.418 8.031 4.844 1 97 71 ALA B O 1
ATOM 1306 N N . LEU B 1 72 ? 5.27 6.145 4.57 1 97.75 72 LEU B N 1
ATOM 1307 C CA . LEU B 1 72 ? 4.047 6.68 5.16 1 97.75 72 LEU B CA 1
ATOM 1308 C C . LEU B 1 72 ? 4.25 7.004 6.637 1 97.75 72 LEU B C 1
ATOM 1310 O O . LEU B 1 72 ? 3.801 8.047 7.117 1 97.75 72 LEU B O 1
ATOM 1314 N N . GLY B 1 73 ? 4.895 6.105 7.344 1 97.81 73 GLY B N 1
ATOM 1315 C CA . GLY B 1 73 ? 5.215 6.363 8.742 1 97.81 73 GLY B CA 1
ATOM 1316 C C . GLY B 1 73 ? 6.047 7.617 8.938 1 97.81 73 GLY B C 1
ATOM 1317 O O . GLY B 1 73 ? 5.77 8.422 9.828 1 97.81 73 GLY B O 1
ATOM 1318 N N . GLU B 1 74 ? 7.051 7.75 8.117 1 97 74 GLU B N 1
ATOM 1319 C CA . GLU B 1 74 ? 7.895 8.945 8.164 1 97 74 GLU B CA 1
ATOM 1320 C C . GLU B 1 74 ? 7.09 10.203 7.859 1 97 74 GLU B C 1
ATOM 1322 O O . GLU B 1 74 ? 7.289 11.242 8.492 1 97 74 GLU B O 1
ATOM 1327 N N . THR B 1 75 ? 6.238 10.102 6.91 1 95.62 75 THR B N 1
ATOM 1328 C CA . THR B 1 75 ? 5.379 11.234 6.562 1 95.62 75 THR B CA 1
ATOM 1329 C C . THR B 1 75 ? 4.523 11.648 7.754 1 95.62 75 THR B C 1
ATOM 1331 O O . THR B 1 75 ? 4.441 12.828 8.086 1 95.62 75 THR B O 1
ATOM 1334 N N . ALA B 1 76 ? 3.898 10.695 8.375 1 96.25 76 ALA B N 1
ATOM 1335 C CA . ALA B 1 76 ? 3.072 10.977 9.547 1 96.25 76 ALA B CA 1
ATOM 1336 C C . ALA B 1 76 ? 3.891 11.641 10.648 1 96.25 76 ALA B C 1
ATOM 1338 O O . ALA B 1 76 ? 3.438 12.609 11.266 1 96.25 76 ALA B O 1
ATOM 1339 N N . LEU B 1 77 ? 5.035 11.141 10.875 1 96 77 LEU B N 1
ATOM 1340 C CA . LEU B 1 77 ? 5.918 11.688 11.898 1 96 77 LEU B CA 1
ATOM 1341 C C . LEU B 1 77 ? 6.297 13.133 11.562 1 96 77 LEU B C 1
ATOM 1343 O O . LEU B 1 77 ? 6.312 13.992 12.453 1 96 77 LEU B O 1
ATOM 1347 N N . ASN B 1 78 ? 6.648 13.344 10.328 1 93.62 78 ASN B N 1
ATOM 1348 C CA . ASN B 1 78 ? 7.008 14.688 9.883 1 93.62 78 ASN B CA 1
ATOM 1349 C C . ASN B 1 78 ? 5.848 15.656 10.047 1 93.62 78 ASN B C 1
ATOM 1351 O O . ASN B 1 78 ? 6.051 16.812 10.414 1 93.62 78 ASN B O 1
ATOM 1355 N N . LEU B 1 79 ? 4.668 15.234 9.805 1 91 79 LEU B N 1
ATOM 1356 C CA . LEU B 1 79 ? 3.484 16.062 10.016 1 91 79 LEU B CA 1
ATOM 1357 C C . LEU B 1 79 ? 3.322 16.406 11.492 1 91 79 LEU B C 1
ATOM 1359 O O . LEU B 1 79 ? 3.062 17.562 11.828 1 91 79 LEU B O 1
ATOM 1363 N N . ARG B 1 80 ? 3.477 15.469 12.375 1 93.62 80 ARG B N 1
ATOM 1364 C CA . ARG B 1 80 ? 3.365 15.711 13.805 1 93.62 80 ARG B CA 1
ATOM 1365 C C . ARG B 1 80 ? 4.441 16.672 14.289 1 93.62 80 ARG B C 1
ATOM 1367 O O . ARG B 1 80 ? 4.172 17.562 15.102 1 93.62 80 ARG B O 1
ATOM 1374 N N . THR B 1 81 ? 5.582 16.469 13.734 1 91.88 81 THR B N 1
ATOM 1375 C CA . THR B 1 81 ? 6.688 17.359 14.078 1 91.88 81 THR B CA 1
ATOM 1376 C C . THR B 1 81 ? 6.398 18.797 13.625 1 91.88 81 THR B C 1
ATOM 1378 O O . THR B 1 81 ? 6.633 19.75 14.375 1 91.88 81 THR B O 1
ATOM 1381 N N . ALA B 1 82 ? 5.926 18.938 12.422 1 84.44 82 ALA B N 1
ATOM 1382 C CA . ALA B 1 82 ? 5.551 20.25 11.898 1 84.44 82 ALA B CA 1
ATOM 1383 C C . ALA B 1 82 ? 4.488 20.906 12.773 1 84.44 82 ALA B C 1
ATOM 1385 O O . ALA B 1 82 ? 4.57 22.094 13.07 1 84.44 82 ALA B O 1
ATOM 1386 N N . ALA B 1 83 ? 3.463 20.172 13.172 1 86.69 83 ALA B N 1
ATOM 1387 C CA . ALA B 1 83 ? 2.408 20.688 14.039 1 86.69 83 ALA B CA 1
ATOM 1388 C C . ALA B 1 83 ? 2.977 21.156 15.375 1 86.69 83 ALA B C 1
ATOM 1390 O O . ALA B 1 83 ? 2.586 22.203 15.898 1 86.69 83 ALA B O 1
ATOM 1391 N N . SER B 1 84 ? 3.863 20.422 15.891 1 86.12 84 SER B N 1
ATOM 1392 C CA . SER B 1 84 ? 4.453 20.734 17.188 1 86.12 84 SER B CA 1
ATOM 1393 C C . SER B 1 84 ? 5.328 21.969 17.125 1 86.12 84 SER B C 1
ATOM 1395 O O . SER B 1 84 ? 5.328 22.797 18.047 1 86.12 84 SER B O 1
ATOM 1397 N N . ARG B 1 85 ? 6.039 22.109 16.094 1 79.81 85 ARG B N 1
ATOM 1398 C CA . ARG B 1 85 ? 6.938 23.25 15.93 1 79.81 85 ARG B CA 1
ATOM 1399 C C . ARG B 1 85 ? 6.148 24.531 15.766 1 79.81 85 ARG B C 1
ATOM 1401 O O . ARG B 1 85 ? 6.535 25.578 16.312 1 79.81 85 ARG B O 1
ATOM 1408 N N . THR B 1 86 ? 5.098 24.469 15.086 1 74.06 86 THR B N 1
ATOM 1409 C CA . THR B 1 86 ? 4.32 25.672 14.844 1 74.06 86 THR B CA 1
ATOM 1410 C C . THR B 1 86 ? 3.592 26.125 16.109 1 74.06 86 THR B C 1
ATOM 1412 O O . THR B 1 86 ? 3.537 27.312 16.422 1 74.06 86 THR B O 1
ATOM 1415 N N . THR B 1 87 ? 3.084 25.141 16.812 1 71.88 87 THR B N 1
ATOM 1416 C CA . THR B 1 87 ? 2.443 25.453 18.078 1 71.88 87 THR B CA 1
ATOM 1417 C C . THR B 1 87 ? 3.439 26.094 19.047 1 71.88 87 THR B C 1
ATOM 1419 O O . THR B 1 87 ? 3.104 27.047 19.734 1 71.88 87 THR B O 1
ATOM 1422 N N . ALA B 1 88 ? 4.594 25.703 18.891 1 69.88 88 ALA B N 1
ATOM 1423 C CA . ALA B 1 88 ? 5.641 26.25 19.75 1 69.88 88 ALA B CA 1
ATOM 1424 C C . ALA B 1 88 ? 5.996 27.672 19.344 1 69.88 88 ALA B C 1
ATOM 1426 O O . ALA B 1 88 ? 6.184 28.531 20.203 1 69.88 88 ALA B O 1
ATOM 1427 N N . THR B 1 89 ? 6.078 27.938 18.109 1 67.81 89 THR B N 1
ATOM 1428 C CA . THR B 1 89 ? 6.406 29.266 17.594 1 67.81 89 THR B CA 1
ATOM 1429 C C . THR B 1 89 ? 5.285 30.266 17.906 1 67.81 89 THR B C 1
ATOM 1431 O O . THR B 1 89 ? 5.547 31.406 18.281 1 67.81 89 THR B O 1
ATOM 1434 N N . ASP B 1 90 ? 4.031 29.766 17.719 1 68.19 90 ASP B N 1
ATOM 1435 C CA . ASP B 1 90 ? 2.891 30.625 18.031 1 68.19 90 ASP B CA 1
ATOM 1436 C C . ASP B 1 90 ? 2.875 31 19.516 1 68.19 90 ASP B C 1
ATOM 1438 O O . ASP B 1 90 ? 2.613 32.156 19.859 1 68.19 90 ASP B O 1
ATOM 1442 N N . THR B 1 91 ? 3.184 30.016 20.312 1 67.31 91 THR B N 1
ATOM 1443 C CA . THR B 1 91 ? 3.211 30.25 21.75 1 67.31 91 THR B CA 1
ATOM 1444 C C . THR B 1 91 ? 4.328 31.219 22.109 1 67.31 91 THR B C 1
ATOM 1446 O O . THR B 1 91 ? 4.129 32.125 22.922 1 67.31 91 THR B O 1
ATOM 1449 N N . ALA B 1 92 ? 5.387 31.125 21.469 1 66.5 92 ALA B N 1
ATOM 1450 C CA . ALA B 1 92 ? 6.527 32 21.719 1 66.5 92 ALA B CA 1
ATOM 1451 C C . ALA B 1 92 ? 6.234 33.438 21.281 1 66.5 92 ALA B C 1
ATOM 1453 O O . ALA B 1 92 ? 6.586 34.375 21.969 1 66.5 92 ALA B O 1
ATOM 1454 N N . SER B 1 93 ? 5.641 33.625 20.156 1 65.5 93 SER B N 1
ATOM 1455 C CA . SER B 1 93 ? 5.285 34.938 19.625 1 65.5 93 SER B CA 1
ATOM 1456 C C . SER B 1 93 ? 4.27 35.656 20.531 1 65.5 93 SER B C 1
ATOM 1458 O O . SER B 1 93 ? 4.391 36.844 20.797 1 65.5 93 SER B O 1
ATOM 1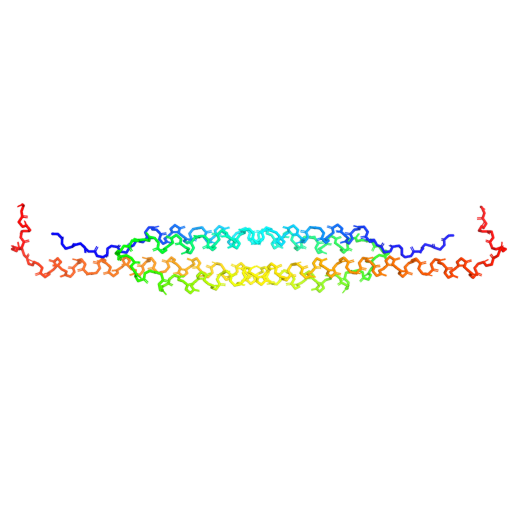460 N N . ALA B 1 94 ? 3.273 34.844 20.969 1 64.75 94 ALA B N 1
ATOM 1461 C CA . ALA B 1 94 ? 2.254 35.375 21.859 1 64.75 94 ALA B CA 1
ATOM 1462 C C . ALA B 1 94 ? 2.869 35.844 23.188 1 64.75 94 ALA B C 1
ATOM 1464 O O . ALA B 1 94 ? 2.508 36.906 23.703 1 64.75 94 ALA B O 1
ATOM 1465 N N . GLN B 1 95 ? 3.768 35.125 23.625 1 66.25 95 GLN B N 1
ATOM 1466 C CA . GLN B 1 95 ? 4.438 35.438 24.875 1 66.25 95 GLN B CA 1
ATOM 1467 C C . GLN B 1 95 ? 5.289 36.719 24.719 1 66.25 95 GLN B C 1
ATOM 1469 O O . GLN B 1 95 ? 5.316 37.562 25.609 1 66.25 95 GLN B O 1
ATOM 1474 N N . ASN B 1 96 ? 5.887 36.875 23.547 1 68.12 96 ASN B N 1
ATOM 1475 C CA . ASN B 1 96 ? 6.707 38.031 23.266 1 68.12 96 ASN B CA 1
ATOM 1476 C C . ASN B 1 96 ? 5.859 39.312 23.141 1 68.12 96 ASN B C 1
ATOM 1478 O O . ASN B 1 96 ? 6.254 40.375 23.594 1 68.12 96 ASN B O 1
ATOM 1482 N N . LEU B 1 97 ? 4.773 39.156 22.5 1 63.44 97 LEU B N 1
ATOM 1483 C CA . LEU B 1 97 ? 3.865 40.281 22.344 1 63.44 97 LEU B CA 1
ATOM 1484 C C . LEU B 1 97 ? 3.271 40.688 23.703 1 63.44 97 LEU B C 1
ATOM 1486 O O . LEU B 1 97 ? 3.123 41.875 23.984 1 63.44 97 LEU B O 1
ATOM 1490 N N . HIS B 1 98 ? 2.908 39.688 24.484 1 67 98 HIS B N 1
ATOM 1491 C CA . HIS B 1 98 ? 2.4 39.969 25.812 1 67 98 HIS B CA 1
ATOM 1492 C C . HIS B 1 98 ? 3.459 40.656 26.672 1 67 98 HIS B C 1
ATOM 1494 O O . HIS B 1 98 ? 3.145 41.562 27.438 1 67 98 HIS B O 1
ATOM 1500 N N . GLN B 1 99 ? 4.645 40.312 26.391 1 66.88 99 GLN B N 1
ATOM 1501 C CA . GLN B 1 99 ? 5.723 40.938 27.141 1 66.88 99 GLN B CA 1
ATOM 1502 C C . GLN B 1 99 ? 6.02 42.344 26.625 1 66.88 99 GLN B C 1
ATOM 1504 O O . GLN B 1 99 ? 6.398 43.219 27.406 1 66.88 99 GLN B O 1
ATOM 1509 N N . ALA B 1 100 ? 5.742 42.562 25.328 1 67.56 100 ALA B N 1
ATOM 1510 C CA . ALA B 1 100 ? 5.965 43.875 24.719 1 67.56 100 ALA B CA 1
ATOM 1511 C C . ALA B 1 100 ? 4.785 44.812 24.984 1 67.56 100 ALA B C 1
ATOM 1513 O O . ALA B 1 100 ? 4.945 46.031 25.016 1 67.56 100 ALA B O 1
ATOM 1514 N N . ALA B 1 101 ? 3.541 44.25 24.922 1 63.66 101 ALA B N 1
ATOM 1515 C CA . ALA B 1 101 ? 2.369 45.094 25.141 1 63.66 101 ALA B CA 1
ATOM 1516 C C . ALA B 1 101 ? 2.32 45.625 26.562 1 63.66 101 ALA B C 1
ATOM 1518 O O . ALA B 1 101 ? 1.622 46.594 26.859 1 63.66 101 ALA B O 1
ATOM 1519 N N . GLY B 1 102 ? 3.389 45.875 27.219 1 58.94 102 GLY B N 1
ATOM 1520 C CA . GLY B 1 102 ? 3.441 46.469 28.547 1 58.94 102 GLY B CA 1
ATOM 1521 C C . GLY B 1 102 ? 2.088 46.5 29.234 1 58.94 102 GLY B C 1
ATOM 1522 O O . GLY B 1 102 ? 1.069 46.188 28.625 1 58.94 102 GLY B O 1
ATOM 1523 N N . PRO B 1 103 ? 1.916 46.75 30.625 1 59.31 103 PRO B N 1
ATOM 1524 C CA . PRO B 1 103 ? 0.646 46.875 31.359 1 59.31 103 PRO B CA 1
ATOM 1525 C C . PRO B 1 103 ? -0.348 47.781 30.656 1 59.31 103 PRO B C 1
ATOM 1527 O O . PRO B 1 103 ? -1.54 47.781 30.969 1 59.31 103 PRO B O 1
ATOM 1530 N N . SER B 1 104 ? 0.101 48.719 29.969 1 54.22 104 SER B N 1
ATOM 1531 C CA . SER B 1 104 ? -0.81 49.781 29.562 1 54.22 104 SER B CA 1
ATOM 1532 C C . SER B 1 104 ? -1.585 49.406 28.312 1 54.22 104 SER B C 1
ATOM 1534 O O . SER B 1 104 ? -2.373 50.188 27.797 1 54.22 104 SER B O 1
ATOM 1536 N N . PHE B 1 105 ? -1.21 48.531 27.594 1 53.28 105 PHE B N 1
ATOM 1537 C CA . PHE B 1 105 ? -1.919 48.375 26.328 1 53.28 105 PHE B CA 1
ATOM 1538 C C . PHE B 1 105 ? -3.211 47.594 26.531 1 53.28 105 PHE B C 1
ATOM 1540 O O . PHE B 1 105 ? -3.18 46.375 26.719 1 53.28 105 PHE B O 1
ATOM 1547 N N . ASP B 1 106 ? -4.23 48.094 27.172 1 50.12 106 ASP B N 1
ATOM 1548 C CA . ASP B 1 106 ? -5.621 47.656 27.203 1 50.12 106 ASP B CA 1
ATOM 1549 C C . ASP B 1 106 ? -6.188 47.531 25.797 1 50.12 106 ASP B C 1
ATOM 1551 O O . ASP B 1 106 ? -6.133 48.469 25.016 1 50.12 106 ASP B O 1
ATOM 1555 N N . PRO B 1 107 ? -6.211 46.469 25.172 1 50.97 107 PRO B N 1
ATOM 1556 C CA . PRO B 1 107 ? -6.891 46.469 23.875 1 50.97 107 PRO B CA 1
ATOM 1557 C C . PRO B 1 107 ? -8.211 47.25 23.906 1 50.97 107 PRO B C 1
ATOM 1559 O O . PRO B 1 107 ? -8.891 47.25 24.938 1 50.97 107 PRO B O 1
ATOM 1562 N N . PRO B 1 108 ? -8.312 48.312 23.125 1 44.97 108 PRO B N 1
ATOM 1563 C CA . PRO B 1 108 ? -9.578 49.031 23.25 1 44.97 108 PRO B CA 1
ATOM 1564 C C . PRO B 1 108 ? -10.797 48.125 23.141 1 44.97 108 PRO B C 1
ATOM 1566 O O . PRO B 1 108 ? -10.773 47.156 22.391 1 44.97 108 PRO B O 1
ATOM 1569 N N . LEU B 1 109 ? -11.68 47.906 24.203 1 38.5 109 LEU B N 1
ATOM 1570 C CA . LEU B 1 109 ? -13 47.312 24.109 1 38.5 109 LEU B CA 1
ATOM 1571 C C . LEU B 1 109 ? -13.789 47.875 22.938 1 38.5 109 LEU B C 1
ATOM 1573 O O . LEU B 1 109 ? -13.672 49.062 22.641 1 38.5 109 LEU B O 1
#

Foldseek 3Di:
DPPQPPDPLVVLLVVLVVLLVVLVVLVVVLVVLVVVLVVQCPPDPVCNCRNVVCVVVSVVVSVVSVVSSVVSNVVSVVSNVVSVVSVVVSVVVVVVVVVVCPPPCPPDD/DPPQPPPPLVVLLVVLVVLLVVLVVLVVVLVVLVVVLVVQCVPDPVCNCVNVVCVVVSVVVSVVSVVSSVVSNVVSVVSNVVSVVSVVVSVVVVVVVVVVCPPPNPPDD

Radius of gyration: 28.76 Å; Cα contacts (8 Å, |Δi|>4): 196; chains: 2; bounding box: 25×102×62 Å

Solvent-accessible surface area (backbone atoms only — not comparable to full-atom values): 11478 Å² total; per-residue (Å²): 128,81,81,68,73,70,68,62,35,67,60,36,41,49,50,19,50,54,35,40,51,48,19,52,52,39,46,51,47,32,53,52,52,52,49,53,52,58,56,50,59,62,59,42,86,79,35,66,65,46,39,74,65,45,48,62,46,42,48,53,37,39,49,38,29,50,52,29,24,50,46,21,44,51,38,20,50,51,32,44,49,53,27,51,52,44,55,49,49,50,51,51,52,52,53,48,46,60,64,64,46,46,94,75,62,64,74,84,130,128,82,81,68,71,71,68,60,35,67,60,37,41,50,50,18,51,54,34,40,50,47,20,52,52,40,47,51,46,32,52,51,53,51,50,53,52,57,55,51,60,63,60,41,84,79,35,66,63,45,39,74,64,45,46,61,47,43,48,52,37,39,50,38,30,48,52,29,25,50,46,23,44,50,37,19,50,51,33,43,50,52,27,53,51,43,53,51,49,47,52,50,50,52,52,49,47,62,63,64,45,49,94,75,62,64,74,82,129